Protein AF-D5EIU2-F1 (afdb_monomer)

Secondary structure (DSSP, 8-state):
------------------PPEEEEESSS-TTSPEEEEEETT-TTGGG-EE-SSHHHHHTTEEEEEEEEEEEEEEEGGGB-TTSPBPTTPEEESSSSTTSPEEEEPPTT-EEEEPP--TT-SEEEEEEEEEEEEEEEGGGS-----------------PPPPPPP-------------PPPP--S---------PPPPPPPPPPPPPPPPPP---------------------EEEEEEEEEE-S--SS-S--EEEE-TTS--EEEE-TTS--S-STTTTTSEEEEEEEEEESSTT-S-EEEEEEEEEE--

Structure (mmCIF, N/CA/C/O backbone):
data_AF-D5EIU2-F1
#
_entry.id   AF-D5EIU2-F1
#
loop_
_atom_site.group_PDB
_atom_site.id
_atom_site.type_symbol
_atom_site.label_atom_id
_atom_site.label_alt_id
_atom_site.label_comp_id
_atom_site.label_asym_id
_atom_site.label_entity_id
_atom_site.label_seq_id
_atom_site.pdbx_PDB_ins_code
_atom_site.Cartn_x
_atom_site.Cartn_y
_atom_site.Cartn_z
_atom_site.occupancy
_atom_site.B_iso_or_equiv
_atom_site.auth_seq_id
_atom_site.auth_comp_id
_atom_site.auth_asym_id
_atom_site.auth_atom_id
_atom_site.pdbx_PDB_model_num
ATOM 1 N N . MET A 1 1 ? 41.461 66.517 -11.686 1.00 40.12 1 MET A N 1
ATOM 2 C CA . MET A 1 1 ? 41.708 65.059 -11.723 1.00 40.12 1 MET A CA 1
ATOM 3 C C . MET A 1 1 ? 40.407 64.369 -11.356 1.00 40.12 1 MET A C 1
ATOM 5 O O . MET A 1 1 ? 40.056 64.378 -10.189 1.00 40.12 1 MET A O 1
ATOM 9 N N . ASN A 1 2 ? 39.659 63.881 -12.349 1.00 38.09 2 ASN A N 1
ATOM 10 C CA . ASN A 1 2 ? 38.372 63.203 -12.167 1.00 38.09 2 ASN A CA 1
ATOM 11 C C . ASN A 1 2 ? 38.439 61.810 -12.814 1.00 38.09 2 ASN A C 1
ATOM 13 O O . ASN A 1 2 ? 38.997 61.663 -13.899 1.00 38.09 2 ASN A O 1
ATOM 17 N N . LEU A 1 3 ? 37.917 60.826 -12.077 1.00 55.75 3 LEU A N 1
ATOM 18 C CA . LEU A 1 3 ? 37.901 59.373 -12.308 1.00 55.75 3 LEU A CA 1
ATOM 19 C C . LEU A 1 3 ? 37.305 58.946 -13.671 1.00 55.75 3 LEU A C 1
ATOM 21 O O . LEU A 1 3 ? 36.537 59.692 -14.275 1.00 55.75 3 LEU A O 1
ATOM 25 N N . PRO A 1 4 ? 37.536 57.683 -14.089 1.00 57.72 4 PRO A N 1
ATOM 26 C CA . PRO A 1 4 ? 36.423 56.741 -13.924 1.00 57.72 4 PRO A CA 1
ATOM 27 C C . PRO A 1 4 ? 36.833 55.361 -13.379 1.00 57.72 4 PRO A C 1
ATOM 29 O O . PRO A 1 4 ? 37.633 54.634 -13.966 1.00 57.72 4 PRO A O 1
ATOM 32 N N . TYR A 1 5 ? 36.194 54.988 -12.267 1.00 47.12 5 TYR A N 1
ATOM 33 C CA . TYR A 1 5 ? 36.100 53.624 -11.745 1.00 47.12 5 TYR A CA 1
ATOM 34 C C . TYR A 1 5 ? 35.246 52.777 -12.700 1.00 47.12 5 TYR A C 1
ATOM 36 O O . TYR A 1 5 ? 34.092 53.111 -12.967 1.00 47.12 5 TYR A O 1
ATOM 44 N N . ARG A 1 6 ? 35.794 51.667 -13.203 1.00 56.41 6 ARG A N 1
ATOM 45 C CA . ARG A 1 6 ? 35.034 50.652 -13.943 1.00 56.41 6 ARG A CA 1
ATOM 46 C C . ARG A 1 6 ? 34.555 49.582 -12.967 1.00 56.41 6 ARG A C 1
ATOM 48 O O . ARG A 1 6 ? 35.325 48.720 -12.559 1.00 56.41 6 ARG A O 1
ATOM 55 N N . ILE A 1 7 ? 33.282 49.658 -12.593 1.00 59.91 7 ILE A N 1
ATOM 56 C CA . ILE A 1 7 ? 32.579 48.602 -11.862 1.00 59.91 7 ILE A CA 1
ATOM 57 C C . ILE A 1 7 ? 32.275 47.483 -12.866 1.00 59.91 7 ILE A C 1
ATOM 59 O O . ILE A 1 7 ? 31.426 47.639 -13.740 1.00 59.91 7 ILE A O 1
ATOM 63 N N . PHE A 1 8 ? 32.998 46.366 -12.768 1.00 50.16 8 PHE A N 1
ATOM 64 C CA . PHE A 1 8 ? 32.630 45.123 -13.442 1.00 50.16 8 PHE A CA 1
ATOM 65 C C . PHE A 1 8 ? 31.494 44.469 -12.648 1.00 50.16 8 PHE A C 1
ATOM 67 O O . PHE A 1 8 ? 31.712 43.913 -11.574 1.00 50.16 8 PHE A O 1
ATOM 74 N N . ALA A 1 9 ? 30.271 44.561 -13.168 1.00 47.44 9 ALA A N 1
ATOM 75 C CA . ALA A 1 9 ? 29.138 43.799 -12.664 1.00 47.44 9 ALA A CA 1
ATOM 76 C C . ALA A 1 9 ? 29.319 42.323 -13.060 1.00 47.44 9 ALA A C 1
ATOM 78 O O . ALA A 1 9 ? 29.133 41.951 -14.219 1.00 47.44 9 ALA A O 1
ATOM 79 N N . LEU A 1 10 ? 29.719 41.488 -12.100 1.00 47.31 10 LEU A N 1
ATOM 80 C CA . LEU A 1 10 ? 29.681 40.032 -12.223 1.00 47.31 10 LEU A CA 1
ATOM 81 C C . LEU A 1 10 ? 28.214 39.590 -12.217 1.00 47.31 10 LEU A C 1
ATOM 83 O O . LEU A 1 10 ? 27.569 39.512 -11.173 1.00 47.31 10 LEU A O 1
ATOM 87 N N . LEU A 1 11 ? 27.683 39.346 -13.412 1.00 46.03 11 LEU A N 1
ATOM 88 C CA . LEU A 1 11 ? 26.371 38.754 -13.623 1.00 46.03 11 LEU A CA 1
ATOM 89 C C . LEU A 1 11 ? 26.467 37.258 -13.274 1.00 46.03 11 LEU A C 1
ATOM 91 O O . LEU A 1 11 ? 26.824 36.434 -14.114 1.00 46.03 11 LEU A O 1
ATOM 95 N N . SER A 1 12 ? 26.220 36.910 -12.010 1.00 45.84 12 SER A N 1
ATOM 96 C CA . SER A 1 12 ? 26.138 35.518 -11.559 1.00 45.84 12 SER A CA 1
ATOM 97 C C . SER A 1 12 ? 24.927 34.847 -12.202 1.00 45.84 12 SER A C 1
ATOM 99 O O . SER A 1 12 ? 23.793 35.005 -11.751 1.00 45.84 12 SER A O 1
ATOM 101 N N . LEU A 1 13 ? 25.174 34.111 -13.284 1.00 46.84 13 LEU A N 1
ATOM 102 C CA . LEU A 1 13 ? 24.191 33.274 -13.955 1.00 46.84 13 LEU A CA 1
ATOM 103 C C . LEU A 1 13 ? 23.880 32.078 -13.040 1.00 46.84 13 LEU A C 1
ATOM 105 O O . LEU A 1 13 ? 24.577 31.065 -13.052 1.00 46.84 13 LEU A O 1
ATOM 109 N N . ALA A 1 14 ? 22.865 32.212 -12.188 1.00 48.16 14 ALA A N 1
ATOM 110 C CA . ALA A 1 14 ? 22.334 31.093 -11.423 1.00 48.16 14 ALA A CA 1
ATOM 111 C C . ALA A 1 14 ? 21.642 30.130 -12.401 1.00 48.16 14 ALA A C 1
ATOM 113 O O . ALA A 1 14 ? 20.499 30.348 -12.799 1.00 48.16 14 ALA A O 1
ATOM 114 N N . ALA A 1 15 ? 22.356 29.088 -12.829 1.00 52.38 15 ALA A N 1
ATOM 115 C CA . ALA A 1 15 ? 21.771 27.990 -13.582 1.00 52.38 15 ALA A CA 1
ATOM 116 C C . ALA A 1 15 ? 20.773 27.262 -12.672 1.00 52.38 15 ALA A C 1
ATOM 118 O O . ALA A 1 15 ? 21.153 26.567 -11.730 1.00 52.38 15 ALA A O 1
ATOM 119 N N . THR A 1 16 ? 19.482 27.449 -12.927 1.00 47.53 16 THR A N 1
ATOM 120 C CA . THR A 1 16 ? 18.430 26.664 -12.294 1.00 47.53 16 THR A CA 1
ATOM 121 C C . THR A 1 16 ? 18.495 25.249 -12.864 1.00 47.53 16 THR A C 1
ATOM 123 O O . THR A 1 16 ? 18.035 24.988 -13.973 1.00 47.53 16 THR A O 1
ATOM 126 N N . LEU A 1 17 ? 19.113 24.321 -12.124 1.00 54.03 17 LEU A N 1
ATOM 127 C CA . LEU A 1 17 ? 19.029 22.893 -12.430 1.00 54.03 17 LEU A CA 1
ATOM 128 C C . LEU A 1 17 ? 17.551 22.486 -12.360 1.00 54.03 17 LEU A C 1
ATOM 130 O O . LEU A 1 17 ? 16.975 22.366 -11.278 1.00 54.03 17 LEU A O 1
ATOM 134 N N . SER A 1 18 ? 16.921 22.303 -13.520 1.00 55.84 18 SER A N 1
ATOM 135 C CA . SER A 1 18 ? 15.624 21.642 -13.594 1.00 55.84 18 SER A CA 1
ATOM 136 C C . SER A 1 18 ? 15.841 20.184 -13.215 1.00 55.84 18 SER A C 1
ATOM 138 O O . SER A 1 18 ? 16.487 19.443 -13.952 1.00 55.84 18 SER A O 1
ATOM 140 N N . ALA A 1 19 ? 15.314 19.781 -12.064 1.00 63.00 19 ALA A N 1
ATOM 141 C CA . ALA A 1 19 ? 15.252 18.383 -11.671 1.00 63.00 19 ALA A CA 1
ATOM 142 C C . ALA A 1 19 ? 14.534 17.577 -12.766 1.00 63.00 19 ALA A C 1
ATOM 144 O O . ALA A 1 19 ? 13.378 17.857 -13.088 1.00 63.00 19 ALA A O 1
ATOM 145 N N . GLN A 1 20 ? 15.249 16.636 -13.379 1.00 81.81 20 GLN A N 1
ATOM 146 C CA . GLN A 1 20 ? 14.703 15.724 -14.377 1.00 81.81 20 GLN A CA 1
ATOM 147 C C . GLN A 1 20 ? 14.128 14.511 -13.647 1.00 81.81 20 GLN A C 1
ATOM 149 O O . GLN A 1 20 ? 14.813 13.911 -12.823 1.00 81.81 20 GLN A O 1
ATOM 154 N N . ASP A 1 21 ? 12.875 14.165 -13.929 1.00 87.94 21 ASP A N 1
ATOM 155 C CA . ASP A 1 21 ? 12.200 13.029 -13.303 1.00 87.94 21 ASP A CA 1
ATOM 156 C C . ASP A 1 21 ? 12.302 11.784 -14.199 1.00 87.94 21 ASP A C 1
ATOM 158 O O . ASP A 1 21 ? 11.946 11.830 -15.377 1.00 87.94 21 ASP A O 1
ATOM 162 N N . VAL A 1 22 ? 12.719 10.660 -13.617 1.00 90.19 22 VAL A N 1
ATOM 163 C CA . VAL A 1 22 ? 12.756 9.326 -14.236 1.00 90.19 22 VAL A CA 1
ATOM 164 C C . VAL A 1 22 ? 11.474 8.575 -13.897 1.00 90.19 22 VAL A C 1
ATOM 166 O O . VAL A 1 22 ? 11.055 8.540 -12.733 1.00 90.19 22 VAL A O 1
ATOM 169 N N . MET A 1 23 ? 10.851 7.952 -14.897 1.00 92.44 23 MET A N 1
ATOM 170 C CA . MET A 1 23 ? 9.602 7.210 -14.734 1.00 92.44 23 MET A CA 1
ATOM 171 C C . MET A 1 23 ? 9.901 5.771 -14.313 1.00 92.44 23 MET A C 1
ATOM 173 O O . MET A 1 23 ? 10.506 4.998 -15.053 1.00 92.44 23 MET A O 1
ATOM 177 N N . LEU A 1 24 ? 9.428 5.376 -13.133 1.00 91.44 24 LEU A N 1
ATOM 178 C CA . LEU A 1 24 ? 9.623 4.023 -12.617 1.00 91.44 24 LEU A CA 1
ATOM 179 C C . LEU A 1 24 ? 8.465 3.105 -12.968 1.00 91.44 24 LEU A C 1
ATOM 181 O O . LEU A 1 24 ? 7.302 3.516 -12.951 1.00 91.44 24 LEU A O 1
ATOM 185 N N . ARG A 1 25 ? 8.782 1.837 -13.234 1.00 91.69 25 ARG A N 1
ATOM 186 C CA . ARG A 1 25 ? 7.833 0.788 -13.629 1.00 91.69 25 ARG A CA 1
ATOM 187 C C . ARG A 1 25 ? 8.149 -0.514 -12.894 1.00 91.69 25 ARG A C 1
ATOM 189 O O . ARG A 1 25 ? 9.298 -0.757 -12.554 1.00 91.69 25 ARG A O 1
ATOM 196 N N . PHE A 1 26 ? 7.158 -1.381 -12.680 1.00 87.69 26 PHE A N 1
ATOM 197 C CA . PHE A 1 26 ? 7.397 -2.729 -12.121 1.00 87.69 26 PHE A CA 1
ATOM 198 C C . PHE A 1 26 ? 7.750 -3.783 -13.178 1.00 87.69 26 PHE A C 1
ATOM 200 O O . PHE A 1 26 ? 8.128 -4.896 -12.829 1.00 87.69 26 PHE A O 1
ATOM 207 N N . HIS A 1 27 ? 7.663 -3.428 -14.462 1.00 90.06 27 HIS A N 1
ATOM 208 C CA . HIS A 1 27 ? 8.079 -4.272 -15.577 1.00 90.06 27 HIS A CA 1
ATOM 209 C C . HIS A 1 27 ? 8.814 -3.431 -16.631 1.00 90.06 27 HIS A C 1
ATOM 211 O O . HIS A 1 27 ? 8.480 -2.250 -16.789 1.00 90.06 27 HIS A O 1
ATOM 217 N N . PRO A 1 28 ? 9.775 -4.020 -17.364 1.00 92.62 28 PRO A N 1
ATOM 218 C CA . PRO A 1 28 ? 10.512 -3.360 -18.440 1.00 92.62 28 PRO A CA 1
ATOM 219 C C . PRO A 1 28 ? 9.677 -3.278 -19.728 1.00 92.62 28 PRO A C 1
ATOM 221 O O . PRO A 1 28 ? 10.018 -3.853 -20.756 1.00 92.62 28 PRO A O 1
ATOM 224 N N . ASP A 1 29 ? 8.542 -2.588 -19.647 1.00 91.62 29 ASP A N 1
ATOM 225 C CA . ASP A 1 29 ? 7.627 -2.346 -20.761 1.00 91.62 29 ASP A CA 1
ATOM 226 C C . ASP A 1 29 ? 7.201 -0.870 -20.760 1.00 91.62 29 ASP A C 1
ATOM 228 O O . ASP A 1 29 ? 6.785 -0.308 -19.739 1.00 91.62 29 ASP A O 1
ATOM 232 N N . ALA A 1 30 ? 7.291 -0.226 -21.923 1.00 87.25 30 ALA A N 1
ATOM 233 C CA . ALA A 1 30 ? 6.923 1.172 -22.109 1.00 87.25 30 ALA A CA 1
ATOM 234 C C . ALA A 1 30 ? 5.422 1.412 -21.857 1.00 87.25 30 ALA A C 1
ATOM 236 O O . ALA A 1 30 ? 5.034 2.505 -21.429 1.00 87.25 30 ALA A O 1
ATOM 237 N N . ALA A 1 31 ? 4.589 0.388 -22.065 1.00 87.00 31 ALA A N 1
ATOM 238 C CA . ALA A 1 31 ? 3.157 0.404 -21.783 1.00 87.00 31 ALA A CA 1
ATOM 239 C C . ALA A 1 31 ? 2.810 0.053 -20.324 1.00 87.00 31 ALA A C 1
ATOM 241 O O . ALA A 1 31 ? 1.649 0.191 -19.931 1.00 87.00 31 ALA A O 1
ATOM 242 N N . ALA A 1 32 ? 3.784 -0.362 -19.500 1.00 84.12 32 ALA A N 1
ATOM 243 C CA . ALA A 1 32 ? 3.537 -0.684 -18.096 1.00 84.12 32 ALA A CA 1
ATOM 244 C C . ALA A 1 32 ? 2.962 0.518 -17.320 1.00 84.12 32 ALA A C 1
ATOM 246 O O . ALA A 1 32 ? 3.111 1.683 -17.694 1.00 84.12 32 ALA A O 1
ATOM 247 N N . THR A 1 33 ? 2.321 0.251 -16.187 1.00 80.50 33 THR A N 1
ATOM 248 C CA . THR A 1 33 ? 1.890 1.325 -15.285 1.00 80.50 33 THR A CA 1
ATOM 249 C C . THR A 1 33 ? 3.118 2.017 -14.688 1.00 80.50 33 THR A C 1
ATOM 251 O O . THR A 1 33 ? 4.002 1.350 -14.145 1.00 80.50 33 THR A O 1
ATOM 254 N N . ILE A 1 34 ? 3.160 3.350 -14.768 1.00 85.44 34 ILE A N 1
ATOM 255 C CA . ILE A 1 34 ? 4.161 4.162 -14.066 1.00 85.44 34 ILE A CA 1
ATOM 256 C C . ILE A 1 34 ? 3.815 4.144 -12.580 1.00 85.44 34 ILE A C 1
ATOM 258 O O . ILE A 1 34 ? 2.699 4.491 -12.199 1.00 85.44 34 ILE A O 1
ATOM 262 N N . VAL A 1 35 ? 4.766 3.730 -11.750 1.00 81.38 35 VAL A N 1
ATOM 263 C CA . VAL A 1 35 ? 4.553 3.506 -10.310 1.00 81.38 35 VAL A CA 1
ATOM 264 C C . VAL A 1 35 ? 5.176 4.589 -9.446 1.00 81.38 35 VAL A C 1
ATOM 266 O O . VAL A 1 35 ? 4.872 4.691 -8.262 1.00 81.38 35 VAL A O 1
ATOM 269 N N . GLY A 1 36 ? 6.016 5.429 -10.045 1.00 83.81 36 GLY A N 1
ATOM 270 C CA . GLY A 1 36 ? 6.605 6.577 -9.383 1.00 83.81 36 GLY A CA 1
ATOM 271 C C . GLY A 1 36 ? 7.433 7.423 -10.336 1.00 83.81 36 GLY A C 1
ATOM 272 O O . GLY A 1 36 ? 7.729 7.019 -11.462 1.00 83.81 36 GLY A O 1
ATOM 273 N N . ARG A 1 37 ? 7.800 8.605 -9.851 1.00 89.44 37 ARG A N 1
ATOM 274 C CA . ARG A 1 37 ? 8.752 9.514 -10.485 1.00 89.44 37 ARG A CA 1
ATOM 275 C C . ARG A 1 37 ? 9.845 9.819 -9.483 1.00 89.44 37 ARG A C 1
ATOM 277 O O . ARG A 1 37 ? 9.533 10.208 -8.361 1.00 89.44 37 ARG A O 1
ATOM 284 N N . VAL A 1 38 ? 11.094 9.608 -9.869 1.00 88.38 38 VAL A N 1
ATOM 285 C CA . VAL A 1 38 ? 12.255 9.839 -9.004 1.00 88.38 38 VAL A CA 1
ATOM 286 C C . VAL A 1 38 ? 13.206 10.796 -9.703 1.00 88.38 38 VAL A C 1
ATOM 288 O O . VAL A 1 38 ? 13.400 10.694 -10.909 1.00 88.38 38 VAL A O 1
ATOM 291 N N . ASP A 1 39 ? 13.811 11.702 -8.938 1.00 89.81 39 ASP A N 1
ATOM 292 C CA . ASP A 1 39 ? 14.851 12.597 -9.446 1.00 89.81 39 ASP A CA 1
ATOM 293 C C . ASP A 1 39 ? 15.985 11.794 -10.091 1.00 89.81 39 ASP A C 1
ATOM 295 O O . ASP A 1 39 ? 16.495 10.843 -9.498 1.00 89.81 39 ASP A O 1
ATOM 299 N N . ALA A 1 40 ? 16.402 12.174 -11.292 1.00 88.94 40 ALA A N 1
ATOM 300 C CA . ALA A 1 40 ? 17.389 11.428 -12.057 1.00 88.94 40 ALA A CA 1
ATOM 301 C C . ALA A 1 40 ? 18.773 11.341 -11.385 1.00 88.94 40 ALA A C 1
ATOM 303 O O . ALA A 1 40 ? 19.560 10.459 -11.722 1.00 88.94 40 ALA A O 1
ATOM 304 N N . ASN A 1 41 ? 19.061 12.192 -10.395 1.00 89.00 41 ASN A N 1
ATOM 305 C CA . ASN A 1 41 ? 20.284 12.131 -9.592 1.00 89.00 41 ASN A CA 1
ATOM 306 C C . ASN A 1 41 ? 20.153 11.214 -8.364 1.00 89.00 41 ASN A C 1
ATOM 308 O O . ASN A 1 41 ? 21.058 11.157 -7.528 1.00 89.00 41 ASN A O 1
ATOM 312 N N . HIS A 1 42 ? 19.033 10.503 -8.205 1.00 89.81 42 HIS A N 1
ATOM 313 C CA . HIS A 1 42 ? 18.825 9.622 -7.066 1.00 89.81 42 HIS A CA 1
ATOM 314 C C . HIS A 1 42 ? 19.884 8.500 -7.029 1.00 89.81 42 HIS A C 1
ATOM 316 O O . HIS A 1 42 ? 20.102 7.813 -8.032 1.00 89.81 42 HIS A O 1
ATOM 322 N N . PRO A 1 43 ? 20.495 8.209 -5.863 1.00 90.00 43 PRO A N 1
ATOM 323 C CA . PRO A 1 43 ? 21.614 7.261 -5.737 1.00 90.00 43 PRO A CA 1
ATOM 324 C C . PRO A 1 43 ? 21.250 5.790 -6.022 1.00 90.00 43 PRO A C 1
ATOM 326 O O . PRO A 1 43 ? 22.097 4.901 -5.954 1.00 90.00 43 PRO A O 1
ATOM 329 N N . ALA A 1 44 ? 19.981 5.489 -6.304 1.00 88.69 44 ALA A N 1
ATOM 330 C CA . ALA A 1 44 ? 19.579 4.170 -6.794 1.00 88.69 44 ALA A CA 1
ATOM 331 C C . ALA A 1 44 ? 19.976 3.954 -8.263 1.00 88.69 44 ALA A C 1
ATOM 333 O O . ALA A 1 44 ? 20.251 2.819 -8.648 1.00 88.69 44 ALA A O 1
ATOM 334 N N . PHE A 1 45 ? 20.043 5.020 -9.067 1.00 90.62 45 PHE A N 1
ATOM 335 C CA . PHE A 1 45 ? 20.318 4.919 -10.502 1.00 90.62 45 PHE A CA 1
ATOM 336 C C . PHE A 1 45 ? 21.795 4.694 -10.817 1.00 90.62 45 PHE A C 1
ATOM 338 O O . PHE A 1 45 ? 22.105 4.003 -11.782 1.00 90.62 45 PHE A O 1
ATOM 345 N N . SER A 1 46 ? 22.707 5.157 -9.956 1.00 87.69 46 SER A N 1
ATOM 346 C CA . SER A 1 46 ? 24.141 4.849 -10.070 1.00 87.69 46 SER A CA 1
ATOM 347 C C . SER A 1 46 ? 24.464 3.367 -9.854 1.00 87.69 46 SER A C 1
ATOM 349 O O . SER A 1 46 ? 25.529 2.904 -10.250 1.00 87.69 46 SER A O 1
ATOM 351 N N . ARG A 1 47 ? 23.548 2.619 -9.225 1.00 89.00 47 ARG A N 1
ATOM 352 C CA . ARG A 1 47 ? 23.658 1.174 -8.975 1.00 89.00 47 ARG A CA 1
ATOM 353 C C . ARG A 1 47 ? 22.778 0.338 -9.904 1.00 89.00 47 ARG A C 1
ATOM 355 O O . ARG A 1 47 ? 22.720 -0.879 -9.738 1.00 89.00 47 ARG A O 1
ATOM 362 N N . GLY A 1 48 ? 22.069 0.976 -10.833 1.00 92.06 48 GLY A N 1
ATOM 363 C CA . GLY A 1 48 ? 21.193 0.274 -11.757 1.00 92.06 48 GLY A CA 1
ATOM 364 C C . GLY A 1 48 ? 21.973 -0.599 -12.732 1.00 92.06 48 GLY A C 1
ATOM 365 O O . GLY A 1 48 ? 23.094 -0.283 -13.127 1.00 92.06 48 GLY A O 1
ATOM 366 N N . GLN A 1 49 ? 21.363 -1.710 -13.118 1.00 96.06 49 GLN A N 1
ATOM 367 C CA . GLN A 1 49 ? 21.941 -2.697 -14.021 1.00 96.06 49 GLN A CA 1
ATOM 368 C C . GLN A 1 49 ? 21.054 -2.830 -15.249 1.00 96.06 49 GLN A C 1
ATOM 370 O O . GLN A 1 49 ? 19.833 -2.704 -15.147 1.00 96.06 49 GLN A O 1
ATOM 375 N N . ALA A 1 50 ? 21.646 -3.126 -16.405 1.00 96.56 50 ALA A N 1
ATOM 376 C CA . ALA A 1 50 ? 20.860 -3.507 -17.569 1.00 96.56 50 ALA A CA 1
ATOM 377 C C . ALA A 1 50 ? 19.980 -4.723 -17.228 1.00 96.56 50 ALA A C 1
ATOM 379 O O . ALA A 1 50 ? 20.371 -5.604 -16.450 1.00 96.56 50 ALA A O 1
ATOM 380 N N . VAL A 1 51 ? 18.769 -4.762 -17.781 1.00 96.69 51 VAL A N 1
ATOM 381 C CA . VAL A 1 51 ? 17.902 -5.941 -17.667 1.00 96.69 51 VAL A CA 1
ATOM 382 C C . VAL A 1 51 ? 18.616 -7.151 -18.281 1.00 96.69 51 VAL A C 1
ATOM 384 O O . VAL A 1 51 ? 19.377 -7.016 -19.229 1.00 96.69 51 VAL A O 1
ATOM 387 N N . ARG A 1 52 ? 18.416 -8.350 -17.718 1.00 95.75 52 ARG A N 1
ATOM 388 C CA . ARG A 1 52 ? 19.123 -9.564 -18.177 1.00 95.75 52 ARG A CA 1
ATOM 389 C C . ARG A 1 52 ? 18.758 -9.991 -19.598 1.00 95.75 52 ARG A C 1
ATOM 391 O O . ARG A 1 52 ? 19.554 -10.655 -20.251 1.00 95.75 52 ARG A O 1
ATOM 398 N N . ASP A 1 53 ? 17.548 -9.664 -20.027 1.00 96.19 53 ASP A N 1
ATOM 399 C CA . ASP A 1 53 ? 17.086 -9.916 -21.384 1.00 96.19 53 ASP A CA 1
ATOM 400 C C . ASP A 1 53 ? 17.865 -9.017 -22.366 1.00 96.19 53 ASP A C 1
ATOM 402 O O . ASP A 1 53 ? 17.839 -7.792 -22.204 1.00 96.19 53 ASP A O 1
ATOM 406 N N . PRO A 1 54 ? 18.565 -9.592 -23.361 1.00 95.00 54 PRO A N 1
ATOM 407 C CA . PRO A 1 54 ? 19.417 -8.833 -24.266 1.00 95.00 54 PRO A CA 1
ATOM 408 C C . PRO A 1 54 ? 18.634 -7.873 -25.170 1.00 95.00 54 PRO A C 1
ATOM 410 O O . PRO A 1 54 ? 19.158 -6.809 -25.495 1.00 95.00 54 PRO A O 1
ATOM 413 N N . GLU A 1 55 ? 17.397 -8.200 -25.554 1.00 96.31 55 GLU A N 1
ATOM 414 C CA . GLU A 1 55 ? 16.569 -7.320 -26.387 1.00 96.31 55 GLU A CA 1
ATOM 415 C C . GLU A 1 55 ? 16.115 -6.101 -25.582 1.00 96.31 55 GLU A C 1
ATOM 417 O O . GLU A 1 55 ? 16.228 -4.963 -26.042 1.00 96.31 55 GLU A O 1
ATOM 422 N N . LEU A 1 56 ? 15.683 -6.318 -24.336 1.00 96.31 56 LEU A N 1
ATOM 423 C CA . LEU A 1 56 ? 15.301 -5.227 -23.438 1.00 96.31 56 LEU A CA 1
ATOM 424 C C . LEU A 1 56 ? 16.509 -4.374 -23.030 1.00 96.31 56 LEU A C 1
ATOM 426 O O . LEU A 1 56 ? 16.405 -3.147 -22.984 1.00 96.31 56 LEU A O 1
ATOM 430 N N . ALA A 1 57 ? 17.663 -4.994 -22.781 1.00 96.00 57 ALA A N 1
ATOM 431 C CA . ALA A 1 57 ? 18.908 -4.280 -22.511 1.00 96.00 57 ALA A CA 1
ATOM 432 C C . ALA A 1 57 ? 19.326 -3.402 -23.698 1.00 96.00 57 ALA A C 1
ATOM 434 O O . ALA A 1 57 ? 19.661 -2.234 -23.506 1.00 96.00 57 ALA A O 1
ATOM 435 N N . ALA A 1 58 ? 19.257 -3.935 -24.924 1.00 94.88 58 ALA A N 1
ATOM 436 C CA . ALA A 1 58 ? 19.531 -3.182 -26.147 1.00 94.88 58 ALA A CA 1
ATOM 437 C C . ALA A 1 58 ? 18.526 -2.038 -26.361 1.00 94.88 58 ALA A C 1
ATOM 439 O O . ALA A 1 58 ? 18.900 -0.973 -26.846 1.00 94.88 58 ALA A O 1
ATOM 440 N N . ALA A 1 59 ? 17.274 -2.219 -25.929 1.00 95.00 59 ALA A N 1
ATOM 441 C CA . ALA A 1 59 ? 16.261 -1.165 -25.884 1.00 95.00 59 ALA A CA 1
ATOM 442 C C . ALA A 1 59 ? 16.475 -0.139 -24.747 1.00 95.00 59 ALA A C 1
ATOM 444 O O . ALA A 1 59 ? 15.676 0.784 -24.593 1.00 95.00 59 ALA A O 1
ATOM 445 N N . GLY A 1 60 ? 17.548 -0.269 -23.958 1.00 95.75 60 GLY A N 1
ATOM 446 C CA . GLY A 1 60 ? 17.935 0.688 -22.923 1.00 95.75 60 GLY A CA 1
ATOM 447 C C . GLY A 1 60 ? 17.248 0.480 -21.575 1.00 95.75 60 GLY A C 1
ATOM 448 O O . GLY A 1 60 ? 17.285 1.384 -20.737 1.00 95.75 60 GLY A O 1
ATOM 449 N N . TRP A 1 61 ? 16.626 -0.680 -21.340 1.00 97.38 61 TRP A N 1
ATOM 450 C CA . TRP A 1 61 ? 16.007 -0.988 -20.055 1.00 97.38 61 TRP A CA 1
ATOM 451 C C . TRP A 1 61 ? 17.037 -1.332 -18.992 1.00 97.38 61 TRP A C 1
ATOM 453 O O . TRP A 1 61 ? 17.862 -2.238 -19.139 1.00 97.38 61 TRP A O 1
ATOM 463 N N . PHE A 1 62 ? 16.920 -0.631 -17.874 1.00 97.44 62 PHE A N 1
ATOM 464 C CA . PHE A 1 62 ? 17.677 -0.874 -16.662 1.00 97.44 62 PHE A CA 1
ATOM 465 C C . PHE A 1 62 ? 16.719 -1.202 -15.525 1.00 97.44 62 PHE A C 1
ATOM 467 O O . PHE A 1 62 ? 15.534 -0.862 -15.557 1.00 97.44 62 PHE A O 1
ATOM 474 N N . TRP A 1 63 ? 17.243 -1.873 -14.511 1.00 96.25 63 TRP A N 1
ATOM 475 C CA . TRP A 1 63 ? 16.547 -2.131 -13.267 1.00 96.25 63 TRP A CA 1
ATOM 476 C C . TRP A 1 63 ? 17.430 -1.768 -12.076 1.00 96.25 63 TRP A C 1
ATOM 478 O O . TRP A 1 63 ? 18.660 -1.799 -12.146 1.00 96.25 63 TRP A O 1
ATOM 488 N N . THR A 1 64 ? 16.797 -1.396 -10.974 1.00 94.94 64 THR A N 1
ATOM 489 C CA . THR A 1 64 ? 17.456 -1.158 -9.688 1.00 94.94 64 THR A CA 1
ATOM 490 C C . THR A 1 64 ? 16.508 -1.539 -8.559 1.00 94.94 64 THR A C 1
ATOM 492 O O . THR A 1 64 ? 15.290 -1.553 -8.743 1.00 94.94 64 THR A O 1
ATOM 495 N N . GLU A 1 65 ? 17.043 -1.851 -7.384 1.00 93.31 65 GLU A N 1
ATOM 496 C CA . GLU A 1 65 ? 16.221 -2.016 -6.188 1.00 93.31 65 GLU A CA 1
ATOM 497 C C . GLU A 1 65 ? 15.966 -0.655 -5.549 1.00 93.31 65 GLU A C 1
ATOM 499 O O . GLU A 1 65 ? 16.893 0.043 -5.124 1.00 93.31 65 GLU A O 1
ATOM 504 N N . LEU A 1 66 ? 14.692 -0.284 -5.443 1.00 90.81 66 LEU A N 1
ATOM 505 C CA . LEU A 1 66 ? 14.286 0.948 -4.789 1.00 90.81 66 LEU A CA 1
ATOM 506 C C . LEU A 1 66 ? 13.475 0.639 -3.537 1.00 90.81 66 LEU A C 1
ATOM 508 O O . LEU A 1 66 ? 12.397 0.050 -3.602 1.00 90.81 66 LEU A O 1
ATOM 512 N N . LYS A 1 67 ? 13.988 1.086 -2.388 1.00 90.31 67 LYS A N 1
ATOM 513 C CA . LYS A 1 67 ? 13.236 1.107 -1.135 1.00 90.31 67 LYS A CA 1
ATOM 514 C C . LYS A 1 67 ? 12.446 2.406 -1.046 1.00 90.31 67 LYS A C 1
ATOM 516 O O . LYS A 1 67 ? 13.022 3.458 -0.786 1.00 90.31 67 LYS A O 1
ATOM 521 N N . ALA A 1 68 ? 11.140 2.317 -1.250 1.00 87.25 68 ALA A N 1
ATOM 522 C CA . ALA A 1 68 ? 10.224 3.447 -1.159 1.00 87.25 68 ALA A CA 1
ATOM 523 C C . ALA A 1 68 ? 8.854 2.991 -0.641 1.00 87.25 68 ALA A C 1
ATOM 525 O O . ALA A 1 68 ? 8.625 1.798 -0.422 1.00 87.25 68 ALA A O 1
ATOM 526 N N . SER A 1 69 ? 7.965 3.955 -0.412 1.00 87.69 69 SER A N 1
ATOM 527 C CA . SER A 1 69 ? 6.555 3.691 -0.132 1.00 87.69 69 SER A CA 1
ATOM 528 C C . SER A 1 69 ? 5.772 3.659 -1.438 1.00 87.69 69 SER A C 1
ATOM 530 O O . SER A 1 69 ? 5.878 4.578 -2.248 1.00 87.69 69 SER A O 1
ATOM 532 N N . PHE A 1 70 ? 4.976 2.615 -1.623 1.00 87.25 70 PHE A N 1
ATOM 533 C CA . PHE A 1 70 ? 4.156 2.389 -2.806 1.00 87.25 70 PHE A CA 1
ATOM 534 C C . PHE A 1 70 ? 2.701 2.183 -2.401 1.00 87.25 70 PHE A C 1
ATOM 536 O O . PHE A 1 70 ? 2.405 1.799 -1.271 1.00 87.25 70 PHE A O 1
ATOM 543 N N . SER A 1 71 ? 1.794 2.414 -3.346 1.00 87.81 71 SER A N 1
ATOM 544 C CA . SER A 1 71 ? 0.379 2.074 -3.214 1.00 87.81 71 SER A CA 1
ATOM 545 C C . SER A 1 71 ? 0.012 0.938 -4.161 1.00 87.81 71 SER A C 1
ATOM 547 O O . SER A 1 71 ? 0.521 0.857 -5.279 1.00 87.81 71 SER A O 1
ATOM 549 N N . GLY A 1 72 ? -0.903 0.080 -3.731 1.00 90.69 72 GLY A N 1
ATOM 550 C CA . GLY A 1 72 ? -1.458 -0.989 -4.552 1.00 90.69 72 GLY A CA 1
ATOM 551 C C . GLY A 1 72 ? -2.803 -1.460 -4.025 1.00 90.69 72 GLY A C 1
ATOM 552 O O . GLY A 1 72 ? -3.413 -0.800 -3.191 1.00 90.69 72 GLY A O 1
ATOM 553 N N . TYR A 1 73 ? -3.261 -2.605 -4.515 1.00 92.44 73 TYR A N 1
ATOM 554 C CA . TYR A 1 73 ? -4.535 -3.208 -4.139 1.00 92.44 73 TYR A CA 1
ATOM 555 C C . TYR A 1 73 ? -4.343 -4.668 -3.745 1.00 92.44 73 TYR A C 1
ATOM 557 O O . TYR A 1 73 ? -3.632 -5.407 -4.425 1.00 92.44 73 TYR A O 1
ATOM 565 N N . VAL A 1 74 ? -5.008 -5.089 -2.677 1.00 94.12 74 VAL A N 1
ATOM 566 C CA . VAL A 1 74 ? -5.097 -6.491 -2.247 1.00 94.12 74 VAL A CA 1
ATOM 567 C C . VAL A 1 74 ? -6.552 -6.939 -2.272 1.00 94.12 74 VAL A C 1
ATOM 569 O O . VAL A 1 74 ? -7.453 -6.117 -2.097 1.00 94.12 74 VAL A O 1
ATOM 572 N N . SER A 1 75 ? -6.787 -8.233 -2.487 1.00 92.00 75 SER A N 1
ATOM 573 C CA . SER A 1 75 ? -8.124 -8.811 -2.305 1.00 92.00 75 SER A CA 1
ATOM 574 C C . SER A 1 75 ? -8.531 -8.701 -0.837 1.00 92.00 75 SER A C 1
ATOM 576 O O . SER A 1 75 ? -7.700 -8.916 0.052 1.00 92.00 75 SER A O 1
ATOM 578 N N . THR A 1 76 ? -9.802 -8.403 -0.570 1.00 88.62 76 THR A N 1
ATOM 579 C CA . THR A 1 76 ? -10.341 -8.427 0.798 1.00 88.62 76 THR A CA 1
ATOM 580 C C . THR A 1 76 ? -10.307 -9.817 1.429 1.00 88.62 76 THR A C 1
ATOM 582 O O . THR A 1 76 ? -10.249 -9.915 2.648 1.00 88.62 76 THR A O 1
ATOM 585 N N . GLU A 1 77 ? -10.216 -10.886 0.634 1.00 87.00 77 GLU A N 1
ATOM 586 C CA . GLU A 1 77 ? -9.991 -12.256 1.124 1.00 87.00 77 GLU A CA 1
ATOM 587 C C . GLU A 1 77 ? -8.611 -12.439 1.783 1.00 87.00 77 GLU A C 1
ATOM 589 O O . GLU A 1 77 ? -8.443 -13.295 2.647 1.00 87.00 77 GLU A O 1
ATOM 594 N N . GLY A 1 78 ? -7.617 -11.632 1.386 1.00 82.38 78 GLY A N 1
ATOM 595 C CA . GLY A 1 78 ? -6.261 -11.645 1.951 1.00 82.38 78 GLY A CA 1
ATOM 596 C C . GLY A 1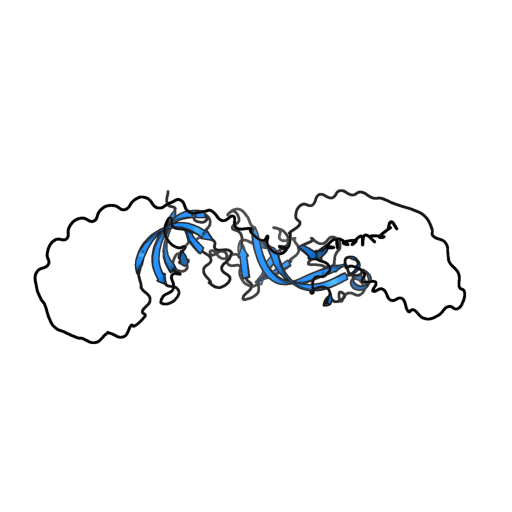 78 ? -6.080 -10.725 3.165 1.00 82.38 78 GLY A C 1
ATOM 597 O O . GLY A 1 78 ? -4.965 -10.600 3.679 1.00 82.38 78 GLY A O 1
ATOM 598 N N . LEU A 1 79 ? -7.150 -10.054 3.602 1.00 85.69 79 LEU A N 1
ATOM 599 C CA . LEU A 1 79 ? -7.161 -9.149 4.747 1.00 85.69 79 LEU A CA 1
ATOM 600 C C . LEU A 1 79 ? -7.759 -9.837 5.971 1.00 85.69 79 LEU A C 1
ATOM 602 O O . LEU A 1 79 ? -8.891 -10.317 5.952 1.00 85.69 79 LEU A O 1
ATOM 606 N N . ALA A 1 80 ? -7.015 -9.831 7.070 1.00 82.44 80 ALA A N 1
ATOM 607 C CA . ALA A 1 80 ? -7.562 -10.170 8.369 1.00 82.44 80 ALA A CA 1
ATOM 608 C C . ALA A 1 80 ? -8.452 -9.032 8.900 1.00 82.44 80 ALA A C 1
ATOM 610 O O . ALA A 1 80 ? -8.441 -7.899 8.412 1.00 82.44 80 ALA A O 1
ATOM 611 N N . LYS A 1 81 ? -9.232 -9.334 9.940 1.00 75.06 81 LYS A N 1
ATOM 612 C CA . LYS A 1 81 ? -10.229 -8.416 10.523 1.00 75.06 81 LYS A CA 1
ATOM 613 C C . LYS A 1 81 ? -9.627 -7.164 11.164 1.00 75.06 81 LYS A C 1
ATOM 615 O O . LYS A 1 81 ? -10.284 -6.134 11.251 1.00 75.06 81 LYS A O 1
ATOM 620 N N . ASP A 1 82 ? -8.375 -7.248 11.598 1.00 72.69 82 ASP A N 1
ATOM 621 C CA . ASP A 1 82 ? -7.580 -6.128 12.109 1.00 72.69 82 ASP A CA 1
ATOM 622 C C . ASP A 1 82 ? -6.923 -5.302 10.984 1.00 72.69 82 ASP A C 1
ATOM 624 O O . ASP A 1 82 ? -6.110 -4.414 11.251 1.00 72.69 82 ASP A O 1
ATOM 628 N N . PHE A 1 83 ? -7.286 -5.587 9.727 1.00 78.00 83 PHE A N 1
ATOM 629 C CA . PHE A 1 83 ? -6.701 -5.051 8.501 1.00 78.00 83 PHE A CA 1
ATOM 630 C C . PHE A 1 83 ? -5.218 -5.378 8.304 1.00 78.00 83 PHE A C 1
ATOM 632 O O . PHE A 1 83 ? -4.541 -4.684 7.532 1.00 78.00 83 PHE A O 1
ATOM 639 N N . SER A 1 84 ? -4.698 -6.401 8.985 1.00 83.00 84 SER A N 1
ATOM 640 C CA . SER A 1 84 ? -3.405 -6.976 8.630 1.00 83.00 84 SER A CA 1
ATOM 641 C C . SER A 1 84 ? -3.534 -7.772 7.329 1.00 83.00 84 SER A C 1
ATOM 643 O O . SER A 1 84 ? -4.571 -8.372 7.039 1.00 83.00 84 SER A O 1
ATOM 645 N N . VAL A 1 85 ? -2.494 -7.731 6.498 1.00 89.06 85 VAL A N 1
ATOM 646 C CA . VAL A 1 85 ? -2.463 -8.463 5.226 1.00 89.06 85 VAL A CA 1
ATOM 647 C C . VAL A 1 85 ? -1.679 -9.751 5.433 1.00 89.06 85 VAL A C 1
ATOM 649 O O . VAL A 1 85 ? -0.549 -9.713 5.921 1.00 89.06 85 VAL A O 1
ATOM 652 N N . ALA A 1 86 ? -2.266 -10.890 5.065 1.00 89.38 86 ALA A N 1
ATOM 653 C CA . ALA A 1 86 ? -1.616 -12.184 5.235 1.00 89.38 86 ALA A CA 1
ATOM 654 C C . ALA A 1 86 ? -0.335 -12.288 4.385 1.00 89.38 86 ALA A C 1
ATOM 656 O O . ALA A 1 86 ? -0.296 -11.844 3.232 1.00 89.38 86 ALA A O 1
ATOM 657 N N . THR A 1 87 ? 0.711 -12.919 4.925 1.00 91.88 87 THR A N 1
ATOM 658 C CA . THR A 1 87 ? 1.920 -13.259 4.157 1.00 91.88 87 THR A CA 1
ATOM 659 C C . THR A 1 87 ? 1.562 -14.132 2.952 1.00 91.88 87 THR A C 1
ATOM 661 O O . THR A 1 87 ? 0.710 -15.011 3.046 1.00 91.88 87 THR A O 1
ATOM 664 N N . GLY A 1 88 ? 2.205 -13.885 1.812 1.00 93.94 88 GLY A N 1
ATOM 665 C CA . GLY A 1 88 ? 1.899 -14.538 0.539 1.00 93.94 88 GLY A CA 1
ATOM 666 C C . GLY A 1 88 ? 0.803 -13.844 -0.275 1.00 93.94 88 GLY A C 1
ATOM 667 O O . GLY A 1 88 ? 0.598 -14.196 -1.435 1.00 93.94 88 GLY A O 1
ATOM 668 N N . THR A 1 89 ? 0.125 -12.833 0.277 1.00 95.06 89 THR A N 1
ATOM 669 C CA . THR A 1 89 ? -0.883 -12.066 -0.469 1.00 95.06 89 THR A CA 1
ATOM 670 C C . THR A 1 89 ? -0.233 -11.280 -1.609 1.00 95.06 89 THR A C 1
ATOM 672 O O . THR A 1 89 ? 0.822 -10.668 -1.441 1.00 95.06 89 THR A O 1
ATOM 675 N N . LEU A 1 90 ? -0.872 -11.270 -2.780 1.00 94.81 90 LEU A N 1
ATOM 676 C CA . LEU A 1 90 ? -0.415 -10.503 -3.940 1.00 94.81 90 LEU A CA 1
ATOM 677 C C . LEU A 1 90 ? -0.914 -9.055 -3.852 1.00 94.81 90 LEU A C 1
ATOM 679 O O . LEU A 1 90 ? -2.120 -8.828 -3.741 1.00 94.81 90 LEU A O 1
ATOM 683 N N . ILE A 1 91 ? -0.008 -8.083 -3.977 1.00 92.69 91 ILE A N 1
ATOM 684 C CA . ILE A 1 91 ? -0.361 -6.667 -4.141 1.00 92.69 91 ILE A CA 1
ATOM 685 C C . ILE A 1 91 ? -0.361 -6.333 -5.631 1.00 92.69 91 ILE A C 1
ATOM 687 O O . ILE A 1 91 ? 0.618 -6.592 -6.330 1.00 92.69 91 ILE A O 1
ATOM 691 N N . ARG A 1 92 ? -1.444 -5.739 -6.132 1.00 91.88 92 ARG A N 1
ATOM 692 C CA . ARG A 1 92 ? -1.661 -5.450 -7.556 1.00 91.88 92 ARG A CA 1
ATOM 693 C C . ARG A 1 92 ? -1.730 -3.957 -7.854 1.00 91.88 92 ARG A C 1
ATOM 695 O O . ARG A 1 92 ? -2.068 -3.149 -6.996 1.00 91.88 92 ARG A O 1
ATOM 702 N N . SER A 1 93 ? -1.446 -3.597 -9.105 1.00 87.19 93 SER A N 1
ATOM 703 C CA . SER A 1 93 ? -1.505 -2.206 -9.597 1.00 87.19 93 SER A CA 1
ATOM 704 C C . SER A 1 93 ? -2.916 -1.616 -9.652 1.00 87.19 93 SER A C 1
ATOM 706 O O . SER A 1 93 ? -3.072 -0.398 -9.619 1.00 87.19 93 SER A O 1
ATOM 708 N N . LYS A 1 94 ? -3.946 -2.461 -9.765 1.00 89.94 94 LYS A N 1
ATOM 709 C CA . LYS A 1 94 ? -5.361 -2.070 -9.833 1.00 89.94 94 LYS A CA 1
ATOM 710 C C . LYS A 1 94 ? -6.210 -3.080 -9.063 1.00 89.94 94 LYS A C 1
ATOM 712 O O . LYS A 1 94 ? -5.782 -4.216 -8.865 1.00 89.94 94 LYS A O 1
ATOM 717 N N . ALA A 1 95 ? -7.427 -2.678 -8.708 1.00 91.38 95 ALA A N 1
ATOM 718 C CA . ALA A 1 95 ? -8.462 -3.519 -8.110 1.00 91.38 95 ALA A CA 1
ATOM 719 C C . ALA A 1 95 ? -9.023 -4.555 -9.116 1.00 91.38 95 ALA A C 1
ATOM 721 O O . ALA A 1 95 ? -10.172 -4.475 -9.542 1.00 91.38 95 ALA A O 1
ATOM 722 N N . SER A 1 96 ? -8.182 -5.481 -9.590 1.00 90.94 96 SER A N 1
ATOM 723 C CA . SER A 1 96 ? -8.554 -6.527 -10.549 1.00 90.94 96 SER A CA 1
ATOM 724 C C . SER A 1 96 ? -7.592 -7.714 -10.498 1.00 90.94 96 SER A C 1
ATOM 726 O O . SER A 1 96 ? -6.379 -7.541 -10.405 1.00 90.94 96 SER A O 1
ATOM 728 N N . ASN A 1 97 ? -8.121 -8.930 -10.667 1.00 90.88 97 ASN A N 1
ATOM 729 C CA . ASN A 1 97 ? -7.327 -10.164 -10.724 1.00 90.88 97 ASN A CA 1
ATOM 730 C C . ASN A 1 97 ? -6.420 -10.250 -11.962 1.00 90.88 97 ASN A C 1
ATOM 732 O O . ASN A 1 97 ? -5.444 -10.995 -11.952 1.00 90.88 97 ASN A O 1
ATOM 736 N N . GLN A 1 98 ? -6.721 -9.472 -13.006 1.00 90.44 98 GLN A N 1
ATOM 737 C CA . GLN A 1 98 ? -5.921 -9.389 -14.233 1.00 90.44 98 GLN A CA 1
ATOM 738 C C . GLN A 1 98 ? -4.860 -8.279 -14.173 1.00 90.44 98 GLN A C 1
ATOM 740 O O . GLN A 1 98 ? -4.063 -8.127 -15.093 1.00 90.44 98 GLN A O 1
ATOM 745 N N . ALA A 1 99 ? -4.848 -7.469 -13.109 1.00 88.38 99 ALA A N 1
ATOM 746 C CA . ALA A 1 99 ? -3.860 -6.412 -12.958 1.00 88.38 99 ALA A CA 1
ATOM 747 C C . ALA A 1 99 ? -2.481 -6.988 -12.620 1.00 88.38 99 ALA A C 1
ATOM 749 O O . ALA A 1 99 ? -2.376 -7.950 -11.851 1.00 88.38 99 ALA A O 1
ATOM 750 N N . SER A 1 100 ? -1.427 -6.354 -13.141 1.00 86.19 100 SER A N 1
ATOM 751 C CA . SER A 1 100 ? -0.039 -6.728 -12.860 1.00 86.19 100 SER A CA 1
ATOM 752 C C . SER A 1 100 ? 0.223 -6.752 -11.356 1.00 86.19 100 SER A C 1
ATOM 754 O O . SER A 1 100 ? -0.177 -5.827 -10.633 1.00 86.19 100 SER A O 1
ATOM 756 N N . VAL A 1 101 ? 0.890 -7.815 -10.911 1.00 90.69 101 VAL A N 1
ATOM 757 C CA . VAL A 1 101 ? 1.352 -7.986 -9.533 1.00 90.69 101 VAL A CA 1
ATOM 758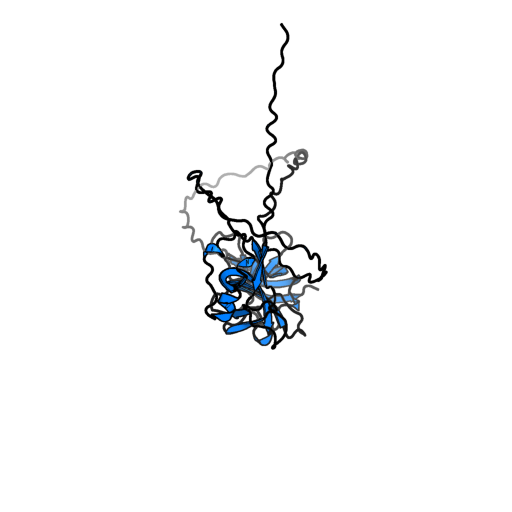 C C . VAL A 1 101 ? 2.563 -7.083 -9.324 1.00 90.69 101 VAL A C 1
ATOM 760 O O . VAL A 1 101 ? 3.530 -7.169 -10.070 1.00 90.69 101 VAL A O 1
ATOM 763 N N . LEU A 1 102 ? 2.496 -6.211 -8.322 1.00 88.00 102 LEU A N 1
ATOM 764 C CA . LEU A 1 102 ? 3.597 -5.327 -7.941 1.00 88.00 102 LEU A CA 1
ATOM 765 C C . LEU A 1 102 ? 4.592 -6.055 -7.046 1.00 88.00 102 LEU A C 1
ATOM 767 O O . LEU A 1 102 ? 5.800 -5.913 -7.192 1.00 88.00 102 LEU A O 1
ATOM 771 N N . THR A 1 103 ? 4.070 -6.811 -6.081 1.00 91.50 103 THR A N 1
ATOM 772 C CA . THR A 1 103 ? 4.872 -7.546 -5.107 1.00 91.50 103 THR A CA 1
ATOM 773 C C . THR A 1 103 ? 4.019 -8.586 -4.381 1.00 91.50 103 THR A C 1
ATOM 775 O O . THR A 1 103 ? 2.795 -8.641 -4.541 1.00 91.50 103 THR A O 1
ATOM 778 N N . VAL A 1 104 ? 4.680 -9.393 -3.560 1.00 93.81 104 VAL A N 1
ATOM 779 C CA . VAL A 1 104 ? 4.072 -10.336 -2.625 1.00 93.81 104 VAL A CA 1
ATOM 780 C C . VAL A 1 104 ? 4.372 -9.857 -1.209 1.00 93.81 104 VAL A C 1
ATOM 782 O O . VAL A 1 104 ? 5.467 -9.354 -0.945 1.00 93.81 104 VAL A O 1
ATOM 785 N N . VAL A 1 105 ? 3.396 -9.994 -0.314 1.00 93.00 105 VAL A N 1
ATOM 786 C CA . VAL A 1 105 ? 3.565 -9.687 1.108 1.00 93.00 105 VAL A CA 1
ATOM 787 C C . VAL A 1 105 ? 4.491 -10.706 1.751 1.00 93.00 105 VAL A C 1
ATOM 789 O O . VAL A 1 105 ? 4.187 -11.899 1.776 1.00 93.00 105 VAL A O 1
ATOM 792 N N . GLU A 1 106 ? 5.594 -10.237 2.315 1.00 92.88 106 GLU A N 1
ATOM 793 C CA . GLU A 1 106 ? 6.564 -11.061 3.029 1.00 92.88 106 GLU A CA 1
ATOM 794 C C . GLU A 1 106 ? 6.431 -10.899 4.546 1.00 92.88 106 GLU A C 1
ATOM 796 O O . GLU A 1 106 ? 5.748 -10.012 5.068 1.00 92.88 106 GLU A O 1
ATOM 801 N N . LYS A 1 107 ? 7.082 -11.795 5.290 1.00 87.94 107 LYS A N 1
ATOM 802 C CA . LYS A 1 107 ? 7.131 -11.692 6.747 1.00 87.94 107 LYS A CA 1
ATOM 803 C C . LYS A 1 107 ? 7.859 -10.399 7.137 1.00 87.94 107 LYS A C 1
ATOM 805 O O . LYS A 1 107 ? 8.981 -10.172 6.698 1.00 87.94 107 LYS A O 1
ATOM 810 N N . ASN A 1 108 ? 7.249 -9.618 8.030 1.00 84.00 108 ASN A N 1
ATOM 811 C CA . ASN A 1 108 ? 7.719 -8.306 8.505 1.00 84.00 108 ASN A CA 1
ATOM 812 C C . ASN A 1 108 ? 7.564 -7.142 7.509 1.00 84.00 108 ASN A C 1
ATOM 814 O O . ASN A 1 108 ? 8.040 -6.041 7.806 1.00 84.00 108 ASN A O 1
ATOM 818 N N . ASP A 1 109 ? 6.881 -7.339 6.376 1.00 85.75 109 ASP A N 1
ATOM 819 C CA . ASP A 1 109 ? 6.494 -6.212 5.528 1.00 85.75 109 ASP A CA 1
ATOM 820 C C . ASP A 1 109 ? 5.536 -5.288 6.290 1.00 85.75 109 ASP A C 1
ATOM 822 O O . ASP A 1 109 ? 4.573 -5.721 6.927 1.00 85.75 109 ASP A O 1
ATOM 826 N N . ARG A 1 110 ? 5.804 -3.982 6.221 1.00 84.12 110 ARG A N 1
ATOM 827 C CA . ARG A 1 110 ? 4.937 -2.958 6.811 1.00 84.12 110 ARG A CA 1
ATOM 828 C C . ARG A 1 110 ? 3.902 -2.547 5.779 1.00 84.12 110 ARG A C 1
ATOM 830 O O . ARG A 1 110 ? 4.242 -1.872 4.805 1.00 84.12 110 ARG A O 1
ATOM 837 N N . ILE A 1 111 ? 2.662 -2.973 6.000 1.00 86.62 111 ILE A N 1
ATOM 838 C CA . ILE A 1 111 ? 1.546 -2.738 5.086 1.00 86.62 111 ILE A CA 1
ATOM 839 C C . ILE A 1 111 ? 0.401 -2.076 5.835 1.00 86.62 111 ILE A C 1
ATOM 841 O O . ILE A 1 111 ? -0.060 -2.554 6.870 1.00 86.62 111 ILE A O 1
ATOM 845 N N . PHE A 1 112 ? -0.083 -0.987 5.262 1.00 84.69 112 PHE A N 1
ATOM 846 C CA . PHE A 1 112 ? -1.207 -0.215 5.745 1.00 84.69 112 PHE A CA 1
ATOM 847 C C . PHE A 1 112 ? -2.344 -0.348 4.741 1.00 84.69 112 PHE A C 1
ATOM 849 O O . PHE A 1 112 ? -2.360 0.313 3.709 1.00 84.69 112 PHE A O 1
ATOM 856 N N . ALA A 1 113 ? -3.306 -1.220 5.025 1.00 83.19 113 ALA A N 1
ATOM 857 C CA . ALA A 1 113 ? -4.523 -1.287 4.228 1.00 83.19 113 ALA A CA 1
ATOM 858 C C . ALA A 1 113 ? -5.419 -0.085 4.529 1.00 83.19 113 ALA A C 1
ATOM 860 O O . ALA A 1 113 ? -5.779 0.138 5.678 1.00 83.19 113 ALA A O 1
ATOM 861 N N . ASN A 1 114 ? -5.824 0.675 3.525 1.00 74.62 114 ASN A N 1
ATOM 862 C CA . ASN A 1 114 ? -6.899 1.644 3.662 1.00 74.62 114 ASN A CA 1
ATOM 863 C C . ASN A 1 114 ? -8.226 0.880 3.744 1.00 74.62 114 ASN A C 1
ATOM 865 O O . ASN A 1 114 ? -8.476 -0.043 2.965 1.00 74.62 114 ASN A O 1
ATOM 869 N N . ALA A 1 115 ? -9.060 1.235 4.726 1.00 62.19 115 ALA A N 1
ATOM 870 C CA . ALA A 1 115 ? -10.393 0.660 4.844 1.00 62.19 115 ALA A CA 1
ATOM 871 C C . ALA A 1 115 ? -11.147 0.921 3.535 1.00 62.19 115 ALA A C 1
ATOM 873 O O . ALA A 1 115 ? -11.288 2.068 3.122 1.00 62.19 115 ALA A O 1
ATOM 874 N N . SER A 1 116 ? -11.561 -0.150 2.867 1.00 61.41 116 SER A N 1
ATOM 875 C CA . SER A 1 116 ? -12.426 -0.084 1.689 1.00 61.41 116 SER A CA 1
ATOM 876 C C . SER A 1 116 ? -13.826 -0.530 2.087 1.00 61.41 116 SER A 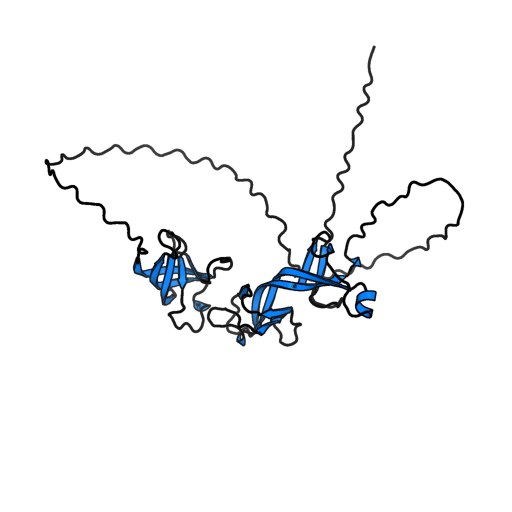C 1
ATOM 878 O O . SER A 1 116 ? -13.981 -1.212 3.105 1.00 61.41 116 SER A O 1
ATOM 880 N N . ASP A 1 117 ? -14.844 -0.113 1.340 1.00 58.69 117 ASP A N 1
ATOM 881 C CA . ASP A 1 117 ? -16.239 -0.445 1.644 1.00 58.69 117 ASP A CA 1
ATOM 882 C C . ASP A 1 117 ? -16.452 -1.966 1.752 1.00 58.69 117 ASP A C 1
ATOM 884 O O . ASP A 1 117 ? -15.768 -2.746 1.093 1.00 58.69 117 ASP A O 1
ATOM 888 N N . GLU A 1 118 ? -17.398 -2.413 2.586 1.00 55.75 118 GLU A N 1
ATOM 889 C CA . GLU A 1 118 ? -17.734 -3.842 2.771 1.00 55.75 118 GLU A CA 1
ATOM 890 C C . GLU A 1 118 ? -18.072 -4.563 1.464 1.00 55.75 118 GLU A C 1
ATOM 892 O O . GLU A 1 118 ? -17.765 -5.743 1.308 1.00 55.75 118 GLU A O 1
ATOM 897 N N . SER A 1 119 ? -18.644 -3.841 0.502 1.00 57.28 119 SER A N 1
ATOM 898 C CA . SER A 1 119 ? -18.970 -4.351 -0.829 1.00 57.28 119 SER A CA 1
ATOM 899 C C . SER A 1 119 ? -17.785 -4.366 -1.799 1.00 57.28 119 SER A C 1
ATOM 901 O O . SER A 1 119 ? -17.912 -4.890 -2.906 1.00 57.28 119 SER A O 1
ATOM 903 N N . ALA A 1 120 ? -16.644 -3.777 -1.436 1.00 75.00 120 ALA A N 1
ATOM 904 C CA . ALA A 1 120 ? -15.470 -3.749 -2.290 1.00 75.00 120 ALA A CA 1
ATOM 905 C C . ALA A 1 120 ? -14.699 -5.072 -2.165 1.00 75.00 120 ALA A C 1
ATOM 907 O O . ALA A 1 120 ? -14.216 -5.444 -1.101 1.00 75.00 120 ALA A O 1
ATOM 908 N N . GLN A 1 121 ? -14.520 -5.775 -3.284 1.00 88.50 121 GLN A N 1
ATOM 909 C CA . GLN A 1 121 ? -13.673 -6.979 -3.360 1.00 88.50 121 GLN A CA 1
ATOM 910 C C . GLN A 1 121 ? -12.172 -6.676 -3.191 1.00 88.50 121 GLN A C 1
ATOM 912 O O . GLN A 1 121 ? -11.340 -7.582 -3.160 1.00 88.50 121 GLN A O 1
ATOM 917 N N . TRP A 1 122 ? -11.812 -5.396 -3.116 1.00 91.69 122 TRP A N 1
ATOM 918 C CA . TRP A 1 122 ? -10.441 -4.915 -3.132 1.00 91.69 122 TRP A CA 1
ATOM 919 C C . TRP A 1 122 ? -10.249 -3.837 -2.086 1.00 91.69 122 TRP A C 1
ATOM 921 O O . TRP A 1 122 ? -11.102 -2.964 -1.934 1.00 91.69 122 TRP A O 1
ATOM 931 N N . SER A 1 123 ? -9.082 -3.864 -1.450 1.00 90.81 123 SER A N 1
ATOM 932 C CA . SER A 1 123 ? -8.629 -2.797 -0.572 1.00 90.81 123 SER A CA 1
ATOM 933 C C . SER A 1 123 ? -7.353 -2.169 -1.083 1.00 90.81 123 SER A C 1
ATOM 935 O O . SER A 1 123 ? -6.403 -2.876 -1.425 1.00 90.81 123 SER A O 1
ATOM 937 N N . GLN A 1 124 ? -7.311 -0.838 -1.103 1.00 90.56 124 GLN A N 1
ATOM 938 C CA . GLN A 1 124 ? -6.065 -0.127 -1.359 1.00 90.56 124 GLN A CA 1
ATOM 939 C C . GLN A 1 124 ? -5.116 -0.329 -0.173 1.00 90.56 124 GLN A C 1
ATOM 941 O O . GLN A 1 124 ? -5.534 -0.275 0.979 1.00 90.56 124 GLN A O 1
ATOM 946 N N . VAL A 1 125 ? -3.838 -0.552 -0.442 1.00 90.94 125 VAL A N 1
ATOM 947 C CA . VAL A 1 125 ? -2.783 -0.691 0.562 1.00 90.94 125 VAL A CA 1
ATOM 948 C C . VAL A 1 125 ? -1.641 0.257 0.248 1.00 90.94 125 VAL A C 1
ATOM 950 O O . VAL A 1 125 ? -1.313 0.478 -0.916 1.00 90.94 125 VAL A O 1
ATOM 953 N N . GLU A 1 126 ? -1.005 0.768 1.290 1.00 90.56 126 GLU A N 1
ATOM 954 C CA . GLU A 1 126 ? 0.293 1.428 1.238 1.00 90.56 126 GLU A CA 1
ATOM 955 C C . GLU A 1 126 ? 1.333 0.508 1.873 1.00 90.56 126 GLU A C 1
ATOM 957 O O . GLU A 1 126 ? 1.084 -0.094 2.916 1.00 90.56 126 GLU A O 1
ATOM 962 N N . PHE A 1 127 ? 2.497 0.364 1.254 1.00 89.88 127 PHE A N 1
ATOM 963 C CA . PHE A 1 127 ? 3.547 -0.516 1.757 1.00 89.88 127 PHE A CA 1
ATOM 964 C C . PHE A 1 127 ? 4.926 0.084 1.510 1.00 89.88 127 PHE A C 1
ATOM 966 O O . PHE A 1 127 ? 5.154 0.735 0.492 1.00 89.88 127 PHE A O 1
ATOM 973 N N . THR A 1 128 ? 5.860 -0.151 2.431 1.00 89.62 128 THR A N 1
ATOM 974 C CA . THR A 1 128 ? 7.251 0.304 2.298 1.00 89.62 128 THR A CA 1
ATOM 975 C C . THR A 1 128 ? 8.176 -0.897 2.221 1.00 89.62 128 THR A C 1
ATOM 977 O O . THR A 1 128 ? 8.397 -1.571 3.227 1.00 89.62 128 THR A O 1
ATOM 980 N N . LYS A 1 129 ? 8.760 -1.149 1.048 1.00 90.06 129 LYS A N 1
ATOM 981 C CA . LYS A 1 129 ? 9.740 -2.227 0.864 1.00 90.06 129 LYS A CA 1
ATOM 982 C C . LYS A 1 129 ? 10.718 -1.914 -0.264 1.00 90.06 129 LYS A C 1
ATOM 984 O O . LYS A 1 129 ? 10.490 -0.998 -1.052 1.00 90.06 129 LYS A O 1
ATOM 989 N N . ALA A 1 130 ? 11.822 -2.656 -0.306 1.00 90.00 130 ALA A N 1
ATOM 990 C CA . ALA A 1 130 ? 12.706 -2.668 -1.464 1.00 90.00 130 ALA A CA 1
ATOM 991 C C . ALA A 1 130 ? 12.074 -3.544 -2.548 1.00 90.00 130 ALA A C 1
ATOM 993 O O . ALA A 1 130 ? 11.746 -4.701 -2.292 1.00 90.00 130 ALA A O 1
ATOM 994 N N . VAL A 1 131 ? 11.861 -2.977 -3.730 1.00 88.56 131 VAL A N 1
ATOM 995 C CA . VAL A 1 131 ? 11.289 -3.677 -4.887 1.00 88.56 131 VAL A CA 1
ATOM 996 C C . VAL A 1 131 ? 12.127 -3.392 -6.126 1.00 88.56 131 VAL A C 1
ATOM 998 O O . VAL A 1 131 ? 12.655 -2.281 -6.257 1.00 88.56 131 VAL A O 1
ATOM 1001 N N . PRO A 1 132 ? 12.250 -4.369 -7.040 1.00 91.62 132 PRO A N 1
ATOM 1002 C CA . PRO A 1 132 ? 12.848 -4.120 -8.337 1.00 91.62 132 PRO A CA 1
ATOM 1003 C C . PRO A 1 132 ? 11.960 -3.149 -9.116 1.00 91.62 132 PRO A C 1
ATOM 1005 O O . PRO A 1 132 ? 10.760 -3.373 -9.289 1.00 91.62 132 PRO A O 1
ATOM 1008 N N . VAL A 1 133 ? 12.562 -2.062 -9.581 1.00 93.06 133 VAL A N 1
ATOM 1009 C CA . VAL A 1 133 ? 11.928 -1.090 -10.468 1.00 93.06 133 VAL A CA 1
ATOM 1010 C C . VAL A 1 133 ? 12.740 -0.968 -11.745 1.00 93.06 133 VAL A C 1
ATOM 1012 O O . VAL A 1 133 ? 13.966 -1.056 -11.730 1.00 93.06 133 VAL A O 1
ATOM 1015 N N . TYR A 1 134 ? 12.039 -0.755 -12.848 1.00 95.06 134 TYR A N 1
ATOM 1016 C CA . TYR A 1 134 ? 12.574 -0.669 -14.195 1.00 95.06 134 TYR A CA 1
ATOM 1017 C C . TYR A 1 134 ? 12.410 0.747 -14.729 1.00 95.06 134 TYR A C 1
ATOM 1019 O O . TYR A 1 134 ? 11.407 1.412 -14.450 1.00 95.06 134 TYR A O 1
ATOM 1027 N N . TYR A 1 135 ? 13.393 1.191 -15.500 1.00 95.12 135 TYR A N 1
ATOM 1028 C CA . TYR A 1 135 ? 13.436 2.518 -16.102 1.00 95.12 135 TYR A CA 1
ATOM 1029 C C . TYR A 1 135 ? 14.255 2.486 -17.396 1.00 95.12 135 TYR A C 1
ATOM 1031 O O . TYR A 1 135 ? 15.044 1.565 -17.626 1.00 95.12 135 TYR A O 1
ATOM 1039 N N . LEU A 1 136 ? 14.066 3.495 -18.244 1.00 94.81 136 LEU A N 1
ATOM 1040 C CA . LEU A 1 136 ? 14.868 3.672 -19.450 1.00 94.81 136 LEU A CA 1
ATOM 1041 C C . LEU A 1 136 ? 16.116 4.487 -19.119 1.00 94.81 136 LEU A C 1
ATOM 1043 O O . LEU A 1 136 ? 16.022 5.583 -18.570 1.00 94.81 136 LEU A O 1
ATOM 1047 N N . HIS A 1 137 ? 17.295 3.986 -19.483 1.00 90.62 137 HIS A N 1
ATOM 1048 C CA . HIS A 1 137 ? 18.556 4.686 -19.225 1.00 90.62 137 HIS A CA 1
ATOM 1049 C C . HIS A 1 137 ? 18.626 6.049 -19.926 1.00 90.62 137 HIS A C 1
ATOM 1051 O O . HIS A 1 137 ? 19.214 6.983 -19.395 1.00 90.62 137 HIS A O 1
ATOM 1057 N N . SER A 1 138 ? 17.969 6.191 -21.081 1.00 88.69 138 SER A N 1
ATOM 1058 C CA . SER A 1 138 ? 17.864 7.457 -21.816 1.00 88.69 138 SER A CA 1
ATOM 1059 C C . SER A 1 138 ? 17.095 8.555 -21.071 1.00 88.69 138 SER A C 1
ATOM 1061 O O . SER A 1 138 ? 17.131 9.705 -21.495 1.00 88.69 138 SER A O 1
ATOM 1063 N N . GLU A 1 139 ? 16.366 8.220 -20.000 1.00 85.06 139 GLU A N 1
ATOM 1064 C CA . GLU A 1 139 ? 15.701 9.202 -19.132 1.00 85.06 139 GLU A CA 1
ATOM 1065 C C . GLU A 1 139 ? 16.660 9.822 -18.104 1.00 85.06 139 GLU A C 1
ATOM 1067 O O . GLU A 1 139 ? 16.319 10.831 -17.484 1.00 85.06 139 GLU A O 1
ATOM 1072 N N . LEU A 1 140 ? 17.856 9.248 -17.925 1.00 82.75 140 LEU A N 1
ATOM 1073 C CA . LEU A 1 140 ? 18.892 9.821 -17.074 1.00 82.75 140 LEU A CA 1
ATOM 1074 C C . LEU A 1 140 ? 19.625 10.955 -17.804 1.00 82.75 140 LEU A C 1
ATOM 1076 O O . LEU A 1 140 ? 19.844 10.871 -19.018 1.00 82.75 140 LEU A O 1
ATOM 1080 N N . PRO A 1 141 ? 20.050 12.009 -17.085 1.00 77.44 141 PRO A N 1
ATOM 1081 C CA . PRO A 1 141 ? 20.870 13.050 -17.666 1.00 77.44 141 PRO A CA 1
ATOM 1082 C C . PRO A 1 141 ? 22.146 12.406 -18.195 1.00 77.44 141 PRO A C 1
ATOM 1084 O O . PRO A 1 141 ? 22.869 11.714 -17.476 1.00 77.44 141 PRO A O 1
ATOM 1087 N N . SER A 1 142 ? 22.427 12.640 -19.474 1.00 66.38 142 SER A N 1
ATOM 1088 C CA . SER A 1 142 ? 23.737 12.331 -20.023 1.00 66.38 142 SER A CA 1
ATOM 1089 C C . SER A 1 142 ? 24.723 13.265 -19.339 1.00 66.38 142 SER A C 1
ATOM 1091 O O . SER A 1 142 ? 24.796 14.449 -19.670 1.00 66.38 142 SER A O 1
ATOM 1093 N N . THR A 1 143 ? 25.461 12.759 -18.354 1.00 50.56 143 THR A N 1
ATOM 1094 C CA . THR A 1 143 ? 26.636 13.459 -17.843 1.00 50.56 143 THR A CA 1
ATOM 1095 C C . THR A 1 143 ? 27.690 13.406 -18.939 1.00 50.56 143 THR A C 1
ATOM 1097 O O . THR A 1 143 ? 28.626 12.613 -18.889 1.00 50.56 143 THR A O 1
ATOM 1100 N N . THR A 1 144 ? 27.544 14.251 -19.957 1.00 44.16 144 THR A N 1
ATOM 1101 C CA . THR A 1 144 ? 28.676 14.673 -20.769 1.00 44.16 144 THR A CA 1
ATOM 1102 C C . THR A 1 144 ? 29.510 15.546 -19.845 1.00 44.16 144 THR A C 1
ATOM 1104 O O . THR A 1 144 ? 29.365 16.768 -19.802 1.00 44.16 144 THR A O 1
ATOM 1107 N N . ALA A 1 145 ? 30.326 14.896 -19.013 1.00 44.25 145 ALA A N 1
ATOM 1108 C CA . ALA A 1 145 ? 31.448 15.561 -18.390 1.00 44.25 145 ALA A CA 1
ATOM 1109 C C . ALA A 1 145 ? 32.219 16.252 -19.515 1.00 44.25 145 ALA A C 1
ATOM 1111 O O . ALA A 1 145 ? 32.380 15.708 -20.609 1.00 44.25 145 ALA A O 1
ATOM 1112 N N . LEU A 1 146 ? 32.611 17.490 -19.252 1.00 43.72 146 LEU A N 1
ATOM 1113 C CA . LEU A 1 146 ? 33.370 18.343 -20.144 1.00 43.72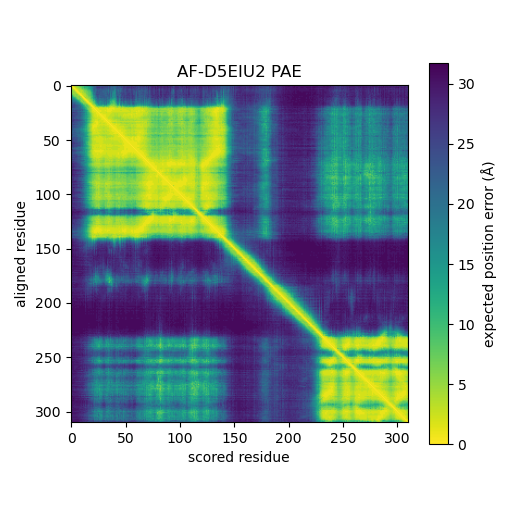 146 LEU A CA 1
ATOM 1114 C C . LEU A 1 146 ? 34.788 17.761 -20.327 1.00 43.72 146 LEU A C 1
ATOM 1116 O O . LEU A 1 146 ? 35.766 18.340 -19.868 1.00 43.72 146 LEU A O 1
ATOM 1120 N N . ASP A 1 147 ? 34.917 16.608 -20.980 1.00 36.94 147 ASP A N 1
ATOM 1121 C CA . ASP A 1 147 ? 36.188 16.113 -21.493 1.00 36.94 147 ASP A CA 1
ATOM 1122 C C . ASP A 1 147 ? 36.485 16.880 -22.779 1.00 36.94 147 ASP A C 1
ATOM 1124 O O . ASP A 1 147 ? 36.253 16.431 -23.898 1.00 36.94 147 ASP A O 1
ATOM 1128 N N . THR A 1 148 ? 37.004 18.094 -22.617 1.00 35.78 148 THR A N 1
ATOM 1129 C CA . THR A 1 148 ? 37.968 18.606 -23.586 1.00 35.78 148 THR A CA 1
ATOM 1130 C C . THR A 1 148 ? 39.336 18.059 -23.195 1.00 35.78 148 THR A C 1
ATOM 1132 O O . THR A 1 148 ? 39.919 18.562 -22.227 1.00 35.78 148 THR A O 1
ATOM 1135 N N . PRO A 1 149 ? 39.932 17.121 -23.952 1.00 40.56 149 PRO A N 1
ATOM 1136 C CA . PRO A 1 149 ? 41.375 17.035 -23.990 1.00 40.56 149 PRO A CA 1
ATOM 1137 C C . PRO A 1 149 ? 41.851 18.354 -24.597 1.00 40.56 149 PRO A C 1
ATOM 1139 O O . PRO A 1 149 ? 41.774 18.576 -25.805 1.00 40.56 149 PRO A O 1
ATOM 1142 N N . ARG A 1 150 ? 42.349 19.271 -23.764 1.00 44.78 150 ARG A N 1
ATOM 1143 C CA . ARG A 1 150 ? 43.229 20.324 -24.263 1.00 44.78 150 ARG A CA 1
ATOM 1144 C C . ARG A 1 150 ? 44.550 19.650 -24.605 1.00 44.78 150 ARG A C 1
ATOM 1146 O O . ARG A 1 150 ? 45.476 19.616 -23.804 1.00 44.78 150 ARG A O 1
ATOM 1153 N N . THR A 1 151 ? 44.633 19.080 -25.797 1.00 35.91 151 THR A N 1
ATOM 1154 C CA . THR A 1 151 ? 45.900 18.719 -26.424 1.00 35.91 151 THR A CA 1
ATOM 1155 C C . THR A 1 151 ? 45.852 19.146 -27.882 1.00 35.91 151 THR A C 1
ATOM 1157 O O . THR A 1 151 ? 45.123 18.580 -28.680 1.00 35.91 151 THR A O 1
ATOM 1160 N N . ALA A 1 152 ? 46.637 20.195 -28.133 1.00 37.72 152 ALA A N 1
ATOM 1161 C CA . ALA A 1 152 ? 47.329 20.571 -29.360 1.00 37.72 152 ALA A CA 1
ATOM 1162 C C . ALA A 1 152 ? 46.545 20.680 -30.682 1.00 37.72 152 ALA A C 1
ATOM 1164 O O . ALA A 1 152 ? 45.948 19.740 -31.190 1.00 37.72 152 ALA A O 1
ATOM 1165 N N . LEU A 1 153 ? 46.689 21.860 -31.297 1.00 43.44 153 LEU A N 1
ATOM 1166 C CA . LEU A 1 153 ? 46.505 22.087 -32.726 1.00 43.44 153 LEU A CA 1
ATOM 1167 C C . LEU A 1 153 ? 47.141 20.961 -33.559 1.00 43.44 153 LEU A C 1
ATOM 1169 O O . LEU A 1 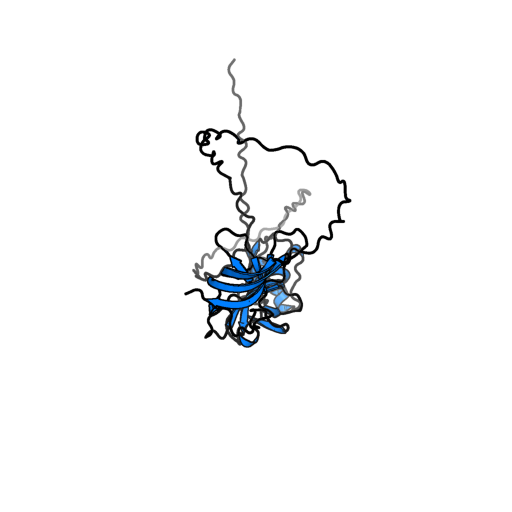153 ? 48.324 20.671 -33.384 1.00 43.44 153 LEU A O 1
ATOM 1173 N N . GLY A 1 154 ? 46.405 20.454 -34.549 1.00 35.31 154 GLY A N 1
ATOM 1174 C CA . GLY A 1 154 ? 47.005 19.733 -35.668 1.00 35.31 154 GLY A CA 1
ATOM 1175 C C . GLY A 1 154 ? 46.041 18.893 -36.503 1.00 35.31 154 GLY A C 1
ATOM 1176 O O . GLY A 1 154 ? 45.963 17.692 -36.301 1.00 35.31 154 GLY A O 1
ATOM 1177 N N . GLY A 1 155 ? 45.406 19.507 -37.508 1.00 38.00 155 GLY A N 1
ATOM 1178 C CA . GLY A 1 155 ? 45.189 18.850 -38.807 1.00 38.00 155 GLY A CA 1
ATOM 1179 C C . GLY A 1 155 ? 43.859 18.130 -39.071 1.00 38.00 155 GLY A C 1
ATOM 1180 O O . GLY A 1 155 ? 43.717 16.947 -38.807 1.00 38.00 155 GLY A O 1
ATOM 1181 N N . ASN A 1 156 ? 42.961 18.850 -39.752 1.00 47.06 156 ASN A N 1
ATOM 1182 C CA . ASN A 1 156 ? 42.176 18.430 -40.924 1.00 47.06 156 ASN A CA 1
ATOM 1183 C C . ASN A 1 156 ? 41.500 17.042 -40.928 1.00 47.06 156 ASN A C 1
ATOM 1185 O O . ASN A 1 156 ? 42.089 16.088 -41.433 1.00 47.06 156 ASN A O 1
ATOM 1189 N N . HIS A 1 157 ? 40.198 16.976 -40.625 1.00 39.31 157 HIS A N 1
ATOM 1190 C CA . HIS A 1 157 ? 39.281 16.142 -41.416 1.00 39.31 157 HIS A CA 1
ATOM 1191 C C . HIS A 1 157 ? 37.814 16.567 -41.297 1.00 39.31 157 HIS A C 1
ATOM 1193 O O . HIS A 1 157 ? 37.421 17.252 -40.359 1.00 39.31 157 HIS A O 1
ATOM 1199 N N . ALA A 1 158 ? 37.067 16.231 -42.345 1.00 36.47 158 ALA A N 1
ATOM 1200 C CA . ALA A 1 158 ? 35.910 16.941 -42.867 1.00 36.47 158 ALA A CA 1
ATOM 1201 C C . ALA A 1 158 ? 34.610 16.808 -42.057 1.00 36.47 158 ALA A C 1
ATOM 1203 O O . ALA A 1 158 ? 34.256 15.749 -41.547 1.00 36.47 158 ALA A O 1
ATOM 1204 N N . GLU A 1 159 ? 33.876 17.915 -42.062 1.00 43.19 159 GLU A N 1
ATOM 1205 C CA . GLU A 1 159 ? 32.462 18.070 -41.732 1.00 43.19 159 GLU A CA 1
ATOM 1206 C C . GLU A 1 159 ? 31.568 17.352 -42.765 1.00 43.19 159 GLU A C 1
ATOM 1208 O O . GLU A 1 159 ? 31.743 17.565 -43.968 1.00 43.19 159 GLU A O 1
ATOM 1213 N N . PRO A 1 160 ? 30.562 16.564 -42.342 1.00 40.09 160 PRO A N 1
ATOM 1214 C CA . PRO A 1 160 ? 29.358 16.349 -43.128 1.00 40.09 160 PRO A CA 1
ATOM 1215 C C . PRO A 1 160 ? 28.204 17.206 -42.590 1.00 40.09 160 PRO A C 1
ATOM 1217 O O . PRO A 1 160 ? 27.942 17.272 -41.390 1.00 40.09 160 PRO A O 1
ATOM 1220 N N . ALA A 1 161 ? 27.520 17.844 -43.536 1.00 38.38 161 ALA A N 1
ATOM 1221 C CA . ALA A 1 161 ? 26.462 18.829 -43.362 1.00 38.38 161 ALA A CA 1
ATOM 1222 C C . ALA A 1 161 ? 25.231 18.343 -42.556 1.00 38.38 161 ALA A C 1
ATOM 1224 O O . ALA A 1 161 ? 24.871 17.163 -42.612 1.00 38.38 161 ALA A O 1
ATOM 1225 N N . PRO A 1 162 ? 24.514 19.262 -41.877 1.00 41.72 162 PRO A N 1
ATOM 1226 C CA . PRO A 1 162 ? 23.285 18.955 -41.150 1.00 41.72 162 PRO A CA 1
ATOM 1227 C C . PRO A 1 162 ? 22.090 18.785 -42.104 1.00 41.72 162 PRO A C 1
ATOM 1229 O O . PRO A 1 162 ? 21.845 19.630 -42.965 1.00 41.72 162 PRO A O 1
ATOM 1232 N N . GLN A 1 163 ? 21.300 17.721 -41.922 1.00 49.22 163 GLN A N 1
ATOM 1233 C CA . GLN A 1 163 ? 19.983 17.601 -42.561 1.00 49.22 163 GLN A CA 1
ATOM 1234 C C . GLN A 1 163 ? 18.882 18.273 -41.711 1.00 49.22 163 GLN A C 1
ATOM 1236 O O . GLN A 1 163 ? 18.940 18.196 -40.480 1.00 49.22 163 GLN A O 1
ATOM 1241 N N . PRO A 1 164 ? 17.871 18.916 -42.332 1.00 42.09 164 PRO A N 1
ATOM 1242 C CA . PRO A 1 164 ? 16.886 19.725 -41.621 1.00 42.09 164 PRO A CA 1
ATOM 1243 C C . PRO A 1 164 ? 15.534 19.017 -41.346 1.00 42.09 164 PRO A C 1
ATOM 1245 O O . PRO A 1 164 ? 14.952 18.396 -42.226 1.00 42.09 164 PRO A O 1
ATOM 1248 N N . ILE A 1 165 ? 15.011 19.289 -40.138 1.00 38.81 165 ILE A N 1
ATOM 1249 C CA . ILE A 1 165 ? 13.596 19.479 -39.727 1.00 38.81 165 ILE A CA 1
ATOM 1250 C C . ILE A 1 165 ? 12.667 18.249 -39.595 1.00 38.81 165 ILE A C 1
ATOM 1252 O O . ILE A 1 165 ? 12.266 17.646 -40.580 1.00 38.81 165 ILE A O 1
ATOM 1256 N N . ALA A 1 166 ? 12.137 18.049 -38.375 1.00 25.88 166 ALA A N 1
ATOM 1257 C CA . ALA A 1 166 ? 10.686 18.080 -38.105 1.00 25.88 166 ALA A CA 1
ATOM 1258 C C . ALA A 1 166 ? 10.385 18.176 -36.592 1.00 25.88 166 ALA A C 1
ATOM 1260 O O . ALA A 1 166 ? 10.671 17.269 -35.817 1.00 25.88 166 ALA A O 1
ATOM 1261 N N . ALA A 1 167 ? 9.746 19.272 -36.183 1.00 35.31 167 ALA A N 1
ATOM 1262 C CA . ALA A 1 167 ? 8.951 19.384 -34.956 1.00 35.31 167 ALA A CA 1
ATOM 1263 C C . ALA A 1 167 ? 7.475 19.580 -35.371 1.00 35.31 167 ALA A C 1
ATOM 1265 O O . ALA A 1 167 ? 7.241 19.910 -36.535 1.00 35.31 167 ALA A O 1
ATOM 1266 N N . PRO A 1 168 ? 6.465 19.554 -34.479 1.00 37.75 168 PRO A N 1
ATOM 1267 C CA . PRO A 1 168 ? 6.328 18.901 -33.173 1.00 37.75 168 PRO A CA 1
ATOM 1268 C C . PRO A 1 168 ? 5.075 17.984 -33.129 1.00 37.75 168 PRO A C 1
ATOM 1270 O O . PRO A 1 168 ? 4.080 18.252 -33.798 1.00 37.75 168 PRO A O 1
ATOM 1273 N N . TYR A 1 169 ? 5.031 16.971 -32.257 1.00 25.75 169 TYR A N 1
ATOM 1274 C CA . TYR A 1 169 ? 3.747 16.359 -31.876 1.00 25.75 169 TYR A CA 1
ATOM 1275 C C . TYR A 1 169 ? 3.379 16.757 -30.447 1.00 25.75 169 TYR A C 1
ATOM 1277 O O . TYR A 1 169 ? 3.937 16.260 -29.470 1.00 25.75 169 TYR A O 1
ATOM 1285 N N . LYS A 1 170 ? 2.407 17.667 -30.322 1.00 34.16 170 LYS A N 1
ATOM 1286 C CA . LYS A 1 170 ? 1.652 1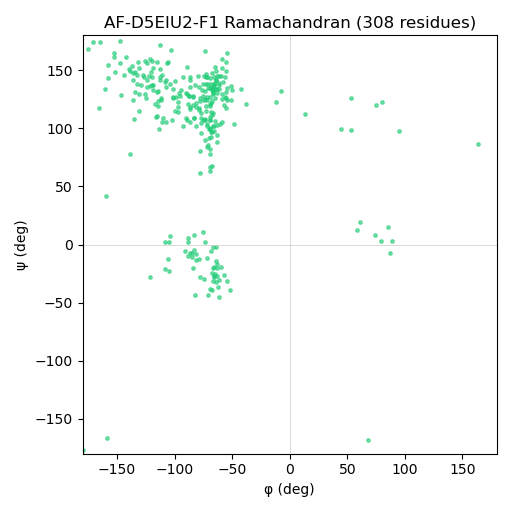7.849 -29.081 1.00 34.16 170 LYS A CA 1
ATOM 1287 C C . LYS A 1 170 ? 0.699 16.662 -28.939 1.00 34.16 170 LYS A C 1
ATOM 1289 O O . LYS A 1 170 ? -0.335 16.632 -29.599 1.00 34.16 170 LYS A O 1
ATOM 1294 N N . ARG A 1 171 ? 0.983 15.740 -28.015 1.00 27.25 171 ARG A N 1
ATOM 1295 C CA . ARG A 1 171 ? -0.060 14.893 -27.420 1.00 27.25 171 ARG A CA 1
ATOM 1296 C C . ARG A 1 171 ? -0.267 15.304 -25.974 1.00 27.25 171 ARG A C 1
ATOM 1298 O O . ARG A 1 171 ? 0.572 15.071 -25.114 1.00 27.25 171 ARG A O 1
ATOM 1305 N N . ARG A 1 172 ? -1.414 15.926 -25.727 1.00 30.27 172 ARG A N 1
ATOM 1306 C CA . ARG A 1 172 ? -1.963 16.134 -24.393 1.00 30.27 172 ARG A CA 1
ATOM 1307 C C . ARG A 1 172 ? -2.482 14.771 -23.925 1.00 30.27 172 ARG A C 1
ATOM 1309 O O . ARG A 1 172 ? -3.463 14.283 -24.477 1.00 30.27 172 ARG A O 1
ATOM 1316 N N . ILE A 1 173 ? -1.801 14.138 -22.974 1.00 28.16 173 ILE A N 1
ATOM 1317 C CA . ILE A 1 173 ? -2.337 12.984 -22.247 1.00 28.16 173 ILE A CA 1
ATOM 1318 C C . ILE A 1 173 ? -2.588 13.465 -20.822 1.00 28.16 173 ILE A C 1
ATOM 1320 O O . ILE A 1 173 ? -1.649 13.683 -20.061 1.00 28.16 173 ILE A O 1
ATOM 1324 N N . ASN A 1 174 ? -3.863 13.665 -20.492 1.00 30.02 174 ASN A N 1
ATOM 1325 C CA . ASN A 1 174 ? -4.312 13.700 -19.107 1.00 30.02 174 ASN A CA 1
ATOM 1326 C C . ASN A 1 174 ? -4.177 12.277 -18.560 1.00 30.02 174 ASN A C 1
ATOM 1328 O O . ASN A 1 174 ? -4.922 11.394 -18.973 1.00 30.02 174 ASN A O 1
ATOM 1332 N N . ASN A 1 175 ? -3.225 12.067 -17.659 1.00 31.61 175 ASN A N 1
ATOM 1333 C CA . ASN A 1 175 ? -3.234 10.952 -16.719 1.00 31.61 175 ASN A CA 1
ATOM 1334 C C . ASN A 1 175 ? -2.767 11.514 -15.373 1.00 31.61 175 ASN A C 1
ATOM 1336 O O . ASN A 1 175 ? -1.604 11.392 -14.987 1.00 31.61 175 ASN A O 1
ATOM 1340 N N . ASP A 1 176 ? -3.694 12.194 -14.701 1.00 30.38 176 ASP A N 1
ATOM 1341 C CA . ASP A 1 176 ? -3.576 12.530 -13.287 1.00 30.38 176 ASP A CA 1
ATOM 1342 C C . ASP A 1 176 ? -3.671 11.228 -12.491 1.00 30.38 176 ASP A C 1
ATOM 1344 O O . ASP A 1 176 ? -4.756 10.723 -12.234 1.00 30.38 176 ASP A O 1
ATOM 1348 N N . ASN A 1 177 ? -2.510 10.641 -12.208 1.00 37.38 177 ASN A N 1
ATOM 1349 C CA . ASN A 1 177 ? -2.246 9.778 -11.052 1.00 37.38 177 ASN A CA 1
ATOM 1350 C C . ASN A 1 177 ? -0.724 9.721 -10.799 1.00 37.38 177 ASN A C 1
ATOM 1352 O O . ASN A 1 177 ? -0.140 8.667 -10.549 1.00 37.38 177 ASN A O 1
ATOM 1356 N N . SER A 1 178 ? -0.044 10.867 -10.915 1.00 29.81 178 SER A N 1
ATOM 1357 C CA . SER A 1 178 ? 1.364 10.994 -10.537 1.00 29.81 178 SER A CA 1
ATOM 1358 C C . SER A 1 178 ? 1.486 11.125 -9.020 1.00 29.81 178 SER A C 1
ATOM 1360 O O . SER A 1 178 ? 1.015 12.104 -8.447 1.00 29.81 178 SER A O 1
ATOM 1362 N N . PHE A 1 179 ? 2.153 10.165 -8.382 1.00 41.38 179 PHE A N 1
ATOM 1363 C CA . PHE A 1 179 ? 2.595 10.293 -6.997 1.00 41.38 179 PHE A CA 1
ATOM 1364 C C . PHE A 1 179 ? 3.846 11.171 -6.926 1.00 41.38 179 PHE A C 1
ATOM 1366 O O . PHE A 1 179 ? 4.851 10.899 -7.585 1.00 41.38 179 PHE A O 1
ATOM 1373 N N . THR A 1 180 ? 3.782 12.205 -6.094 1.00 31.66 180 THR A N 1
ATOM 1374 C CA . THR A 1 180 ? 4.934 12.984 -5.648 1.00 31.66 180 THR A CA 1
ATOM 1375 C C . THR A 1 180 ? 5.630 12.192 -4.548 1.00 31.66 180 THR A C 1
ATOM 1377 O O . THR A 1 180 ? 5.058 11.962 -3.483 1.00 31.66 180 THR A O 1
ATOM 1380 N N . ILE A 1 181 ? 6.870 11.768 -4.774 1.00 38.09 181 ILE A N 1
ATOM 1381 C CA . ILE A 1 181 ? 7.735 11.350 -3.670 1.00 38.09 181 ILE A CA 1
ATOM 1382 C C . ILE A 1 181 ? 8.047 12.633 -2.904 1.00 38.09 181 ILE A C 1
ATOM 1384 O O . ILE A 1 181 ? 8.552 13.581 -3.504 1.00 38.09 181 ILE A O 1
ATOM 1388 N N . ASN A 1 182 ? 7.663 12.699 -1.626 1.00 30.16 182 ASN A N 1
ATOM 1389 C CA . ASN A 1 182 ? 7.837 13.883 -0.786 1.00 30.16 182 ASN A CA 1
ATOM 1390 C C . ASN A 1 182 ? 9.271 14.418 -0.901 1.00 30.16 182 ASN A C 1
ATOM 1392 O O . ASN A 1 182 ? 10.205 13.865 -0.319 1.00 30.16 182 ASN A O 1
ATOM 1396 N N . ARG A 1 183 ? 9.426 15.516 -1.650 1.00 35.12 183 ARG A N 1
ATOM 1397 C CA . ARG A 1 183 ? 10.576 16.403 -1.528 1.00 35.12 183 ARG A CA 1
ATOM 1398 C C . ARG A 1 183 ? 10.516 17.007 -0.132 1.00 35.12 183 ARG A C 1
ATOM 1400 O O . ARG A 1 183 ? 9.449 17.409 0.323 1.00 35.12 183 ARG A O 1
ATOM 1407 N N . SER A 1 184 ? 11.671 16.998 0.517 1.00 36.94 184 SER A N 1
ATOM 1408 C CA . SER A 1 184 ? 12.049 17.698 1.741 1.00 36.94 184 SER A CA 1
ATOM 1409 C C . SER A 1 184 ? 11.049 18.771 2.184 1.00 36.94 184 SER A C 1
ATOM 1411 O O . SER A 1 184 ? 10.739 19.689 1.427 1.00 36.94 184 SER A O 1
ATOM 1413 N N . GLY A 1 185 ? 10.544 18.619 3.411 1.00 30.28 185 GLY A N 1
ATOM 1414 C CA . GLY A 1 185 ? 9.451 19.421 3.954 1.00 30.28 185 GLY A CA 1
ATOM 1415 C C . GLY A 1 185 ? 9.688 20.938 3.917 1.00 30.28 185 GLY A C 1
ATOM 1416 O O . GLY A 1 185 ? 10.833 21.395 3.899 1.00 30.28 185 GLY A O 1
ATOM 1417 N N . PRO A 1 186 ? 8.610 21.740 3.933 1.00 29.58 186 PRO A N 1
ATOM 1418 C CA . PRO A 1 186 ? 8.732 23.178 4.086 1.00 29.58 186 PRO A CA 1
ATOM 1419 C C . PRO A 1 186 ? 9.255 23.511 5.487 1.00 29.58 186 PRO A C 1
ATOM 1421 O O . PRO A 1 186 ? 8.737 23.026 6.495 1.00 29.58 186 PRO A O 1
ATOM 1424 N N . VAL A 1 187 ? 10.260 24.385 5.539 1.00 34.66 187 VAL A N 1
ATOM 1425 C CA . VAL A 1 187 ? 10.612 25.141 6.743 1.00 34.66 187 VAL A CA 1
ATOM 1426 C C . VAL A 1 187 ? 9.375 25.947 7.138 1.00 34.66 187 VAL A C 1
ATOM 1428 O O . VAL A 1 187 ? 9.017 26.919 6.475 1.00 34.66 187 VAL A O 1
ATOM 1431 N N . GLN A 1 188 ? 8.687 25.505 8.188 1.00 29.67 188 GLN A N 1
ATOM 1432 C CA . GLN A 1 188 ? 7.663 26.293 8.863 1.00 29.67 188 GLN A CA 1
ATOM 1433 C C . GLN A 1 188 ? 8.382 27.438 9.578 1.00 29.67 188 GLN A C 1
ATOM 1435 O O . GLN A 1 188 ? 9.089 27.223 10.561 1.00 29.67 188 GLN A O 1
ATOM 1440 N N . VAL A 1 189 ? 8.238 28.649 9.048 1.00 34.41 189 VAL A N 1
ATOM 1441 C CA . VAL A 1 189 ? 8.565 29.874 9.774 1.00 34.41 189 VAL A CA 1
ATOM 1442 C C . VAL A 1 189 ? 7.518 30.002 10.875 1.00 34.41 189 VAL A C 1
ATOM 1444 O O . VAL A 1 189 ? 6.351 30.259 10.598 1.00 34.41 189 VAL A O 1
ATOM 1447 N N . TYR A 1 190 ? 7.920 29.761 12.118 1.00 32.84 190 TYR A N 1
ATOM 1448 C CA . TYR A 1 190 ? 7.082 30.031 13.281 1.00 32.84 190 TYR A CA 1
ATOM 1449 C C . TYR A 1 190 ? 6.939 31.546 13.418 1.00 32.84 190 TYR A C 1
ATOM 1451 O O . TYR A 1 190 ? 7.912 32.258 13.671 1.00 32.84 190 TYR A O 1
ATOM 1459 N N . GLU A 1 191 ? 5.717 32.030 13.235 1.00 33.69 191 GLU A N 1
ATOM 1460 C CA . GLU A 1 191 ? 5.320 33.373 13.622 1.00 33.69 191 GLU A CA 1
ATOM 1461 C C . GLU A 1 191 ? 5.211 33.395 15.154 1.00 33.69 191 GLU A C 1
ATOM 1463 O O . GLU A 1 191 ? 4.431 32.655 15.759 1.00 33.69 191 GLU A O 1
ATOM 1468 N N . THR A 1 192 ? 6.073 34.177 15.800 1.00 33.81 192 THR A N 1
ATOM 1469 C CA . THR A 1 192 ? 6.112 34.325 17.256 1.00 33.81 192 THR A CA 1
ATOM 1470 C C . THR A 1 192 ? 4.842 35.036 17.722 1.00 33.81 192 THR A C 1
ATOM 1472 O O . THR A 1 192 ? 4.763 36.262 17.693 1.00 33.81 192 THR A O 1
ATOM 1475 N N . VAL A 1 193 ? 3.834 34.278 18.156 1.00 39.16 193 VAL A N 1
ATOM 1476 C CA . VAL A 1 193 ? 2.651 34.845 18.812 1.00 39.16 193 VAL A CA 1
ATOM 1477 C C . VAL A 1 193 ? 3.023 35.197 20.249 1.00 39.16 193 VAL A C 1
ATOM 1479 O O . VAL A 1 193 ? 3.242 34.329 21.094 1.00 39.16 193 VAL A O 1
ATOM 1482 N N . THR A 1 194 ? 3.118 36.495 20.517 1.00 42.88 194 THR A N 1
ATOM 1483 C CA . THR A 1 194 ? 3.283 37.060 21.856 1.00 42.88 194 THR A CA 1
ATOM 1484 C C . THR A 1 194 ? 2.108 36.627 22.746 1.00 42.88 194 THR A C 1
ATOM 1486 O O . THR A 1 194 ? 0.956 36.798 22.339 1.00 42.88 194 THR A O 1
ATOM 1489 N N . PRO A 1 195 ? 2.345 36.079 23.952 1.00 54.53 195 PRO A N 1
ATOM 1490 C CA . PRO A 1 195 ? 1.259 35.717 24.855 1.00 54.53 195 PRO A CA 1
ATOM 1491 C C . PRO A 1 195 ? 0.498 36.970 25.329 1.00 54.53 195 PRO A C 1
ATOM 1493 O O . PRO A 1 195 ? 1.121 38.012 25.559 1.00 54.53 195 PRO A O 1
ATOM 1496 N N . PRO A 1 196 ? -0.835 36.894 25.504 1.00 60.00 196 PRO A N 1
ATOM 1497 C CA . PRO A 1 196 ? -1.594 37.969 26.128 1.00 60.00 196 PRO A CA 1
ATOM 1498 C C . PRO A 1 196 ? -1.161 38.165 27.595 1.00 60.00 196 PRO A C 1
ATOM 1500 O O . PRO A 1 196 ? -0.753 37.205 28.256 1.00 60.00 196 PRO A O 1
ATOM 1503 N N . PRO A 1 197 ? -1.240 39.403 28.116 1.00 60.78 197 PRO A N 1
ATOM 1504 C CA . PRO A 1 197 ? -0.786 39.730 29.462 1.00 60.78 197 PRO A CA 1
ATOM 1505 C C . PRO A 1 197 ? -1.591 38.980 30.540 1.00 60.78 197 PRO A C 1
ATOM 1507 O O . PRO A 1 197 ? -2.797 38.773 30.378 1.00 60.78 197 PRO A O 1
ATOM 1510 N N . PRO A 1 198 ? -0.951 38.587 31.658 1.00 52.06 198 PRO A N 1
ATOM 1511 C CA . PRO A 1 198 ? -1.617 37.881 32.744 1.00 52.06 198 PRO A CA 1
ATOM 1512 C C . PRO A 1 198 ? -2.656 38.773 33.436 1.00 52.06 198 PRO A C 1
ATOM 1514 O O . PRO A 1 198 ? -2.409 39.944 33.728 1.00 52.06 198 PRO A O 1
ATOM 1517 N N . ALA A 1 199 ? -3.824 38.192 33.716 1.00 56.78 199 ALA A N 1
ATOM 1518 C CA . ALA A 1 199 ? -4.885 38.831 34.486 1.00 56.78 199 ALA A CA 1
ATOM 1519 C C . ALA A 1 199 ? -4.451 39.093 35.951 1.00 56.78 199 ALA A C 1
ATOM 1521 O O . ALA A 1 199 ? -3.615 38.355 36.482 1.00 56.78 199 ALA A O 1
ATOM 1522 N N . PRO A 1 200 ? -5.011 40.116 36.629 1.00 56.41 200 PRO A N 1
ATOM 1523 C CA . PRO A 1 200 ? -4.585 40.523 37.968 1.00 56.41 200 PRO A CA 1
ATOM 1524 C C . PRO A 1 200 ? -4.845 39.456 39.038 1.00 56.41 200 PRO A C 1
ATOM 1526 O O . PRO A 1 200 ? -5.909 38.840 39.087 1.00 56.41 200 PRO A O 1
ATOM 1529 N N . ALA A 1 201 ? -3.870 39.301 39.935 1.00 47.56 201 ALA A N 1
ATOM 1530 C CA . ALA A 1 201 ? -3.883 38.377 41.060 1.00 47.56 201 ALA A CA 1
ATOM 1531 C C . ALA A 1 201 ? -5.090 38.583 41.996 1.00 47.56 201 ALA A C 1
ATOM 1533 O O . ALA A 1 201 ? -5.316 39.672 42.530 1.00 47.56 201 ALA A O 1
ATOM 1534 N N . ALA A 1 202 ? -5.830 37.501 42.247 1.00 53.12 202 ALA A N 1
ATOM 1535 C CA . ALA A 1 202 ? -6.815 37.435 43.318 1.00 53.12 202 ALA A CA 1
ATOM 1536 C C . ALA A 1 202 ? -6.109 37.436 44.687 1.00 53.12 202 ALA A C 1
ATOM 1538 O O . ALA A 1 202 ? -5.121 36.733 44.900 1.00 53.12 202 ALA A O 1
ATOM 1539 N N . LYS A 1 203 ? -6.627 38.248 45.614 1.00 58.88 203 LYS A N 1
ATOM 1540 C CA . LYS A 1 203 ? -6.123 38.394 46.987 1.00 58.88 203 LYS A CA 1
ATOM 1541 C C . LYS A 1 203 ? -6.210 37.061 47.756 1.00 58.88 203 LYS A C 1
ATOM 1543 O O . LYS A 1 203 ? -7.256 36.414 47.694 1.00 58.88 203 LYS A O 1
ATOM 1548 N N . PRO A 1 204 ? -5.179 36.674 48.529 1.00 48.12 204 PRO A N 1
ATOM 1549 C CA . PRO A 1 204 ? -5.237 35.485 49.372 1.00 48.12 204 PRO A CA 1
ATOM 1550 C C . PRO A 1 204 ? -6.177 35.694 50.569 1.00 48.12 204 PRO A C 1
ATOM 1552 O O . PRO A 1 204 ? -6.155 36.728 51.239 1.00 48.12 204 PRO A O 1
ATOM 1555 N N . LYS A 1 205 ? -7.012 34.683 50.823 1.00 53.25 205 LYS A N 1
ATOM 1556 C CA . LYS A 1 205 ? -7.886 34.557 51.995 1.00 53.25 205 LYS A CA 1
ATOM 1557 C C . LYS A 1 205 ? -7.029 34.234 53.241 1.00 53.25 205 LYS A C 1
ATOM 1559 O O . LYS A 1 205 ? -6.109 33.427 53.111 1.00 53.25 205 LYS A O 1
ATOM 1564 N N . PRO A 1 206 ? -7.291 34.829 54.422 1.00 56.03 206 PRO A N 1
ATOM 1565 C CA . PRO A 1 206 ? -6.519 34.571 55.641 1.00 56.03 206 PRO A CA 1
ATOM 1566 C C . PRO A 1 206 ? -6.578 33.109 56.100 1.00 56.03 206 PRO A C 1
ATOM 1568 O O . PRO A 1 206 ? -7.640 32.486 56.059 1.00 56.03 206 PRO A O 1
ATOM 1571 N N . ALA A 1 207 ? -5.423 32.600 56.531 1.00 48.59 207 ALA A N 1
ATOM 1572 C CA . ALA A 1 207 ? -5.215 31.256 57.051 1.00 48.59 207 ALA A CA 1
ATOM 1573 C C . ALA A 1 207 ? -5.844 31.073 58.442 1.00 48.59 207 ALA A C 1
ATOM 1575 O O . ALA A 1 207 ? -5.741 31.941 59.308 1.00 48.59 207 ALA A O 1
ATOM 1576 N N . GLU A 1 208 ? -6.468 29.917 58.633 1.00 62.53 208 GLU A N 1
ATOM 1577 C CA . GLU A 1 208 ? -7.003 29.426 59.901 1.00 62.53 208 GLU A CA 1
ATOM 1578 C C . GLU A 1 208 ? -5.883 28.688 60.675 1.00 62.53 208 GLU A C 1
ATOM 1580 O O . GLU A 1 208 ? -5.044 28.039 60.040 1.00 62.53 208 GLU A O 1
ATOM 1585 N N . PRO A 1 209 ? -5.792 28.815 62.013 1.00 52.97 209 PRO A N 1
ATOM 1586 C CA . PRO A 1 209 ? -4.657 28.306 62.782 1.00 52.97 209 PRO A CA 1
ATOM 1587 C C . PRO A 1 209 ? -4.721 26.786 63.024 1.00 52.97 209 PRO A C 1
ATOM 1589 O O . PRO A 1 209 ? -5.751 26.237 63.407 1.00 52.97 209 PRO A O 1
ATOM 1592 N N . LEU A 1 210 ? -3.573 26.128 62.832 1.00 59.53 210 LEU A N 1
ATOM 1593 C CA . LEU A 1 210 ? -3.307 24.720 63.153 1.00 59.53 210 LEU A CA 1
ATOM 1594 C C . LEU A 1 210 ? -3.272 24.481 64.673 1.00 59.53 210 LEU A C 1
ATOM 1596 O O . LEU A 1 210 ? -2.664 25.286 65.382 1.00 59.53 210 LEU A O 1
ATOM 1600 N N . PRO A 1 211 ? -3.773 23.336 65.170 1.00 47.28 211 PRO A N 1
ATOM 1601 C CA . PRO A 1 211 ? -3.341 22.799 66.446 1.00 47.28 211 PRO A CA 1
ATOM 1602 C C . PRO A 1 211 ? -2.091 21.909 66.308 1.00 47.28 211 PRO A C 1
ATOM 1604 O O . PRO A 1 211 ? -1.951 21.081 65.410 1.00 47.28 211 PRO A O 1
ATOM 1607 N N . GLU A 1 212 ? -1.199 22.181 67.250 1.00 44.75 212 GLU A N 1
ATOM 1608 C CA . GLU A 1 212 ? -0.037 21.490 67.807 1.00 44.75 212 GLU A CA 1
ATOM 1609 C C . GLU A 1 212 ? 0.282 20.029 67.412 1.00 44.75 212 GLU A C 1
ATOM 1611 O O . GLU A 1 212 ? -0.516 19.107 67.543 1.00 44.75 212 GLU A O 1
ATOM 1616 N N . SER A 1 213 ? 1.567 19.852 67.075 1.00 41.28 213 SER A N 1
ATOM 1617 C CA . SER A 1 213 ? 2.485 18.829 67.603 1.00 41.28 213 SER A CA 1
ATOM 1618 C C . SER A 1 213 ? 2.069 17.353 67.566 1.00 41.28 213 SER A C 1
ATOM 1620 O O . SER A 1 213 ? 1.513 16.833 68.529 1.00 41.28 213 SER A O 1
ATOM 1622 N N . ILE A 1 214 ? 2.559 16.617 66.558 1.00 41.62 214 ILE A N 1
ATOM 1623 C CA . ILE A 1 214 ? 2.907 15.195 66.718 1.00 41.62 214 ILE A CA 1
ATOM 1624 C C . ILE A 1 214 ? 4.312 14.958 66.154 1.00 41.62 214 ILE A C 1
ATOM 1626 O O . ILE A 1 214 ? 4.586 1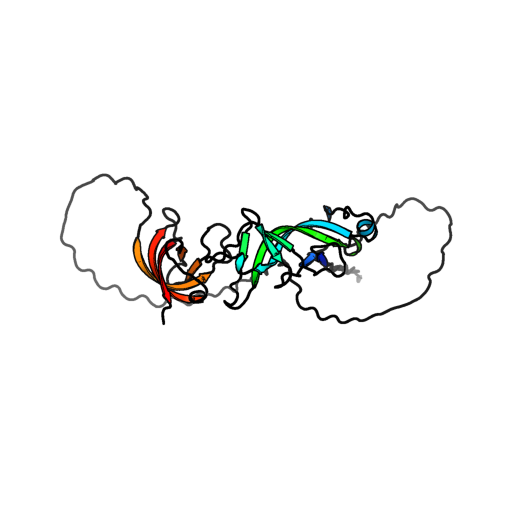5.139 64.969 1.00 41.62 214 ILE A O 1
ATOM 1630 N N . MET A 1 215 ? 5.207 14.591 67.065 1.00 37.44 215 MET A N 1
ATOM 1631 C CA . MET A 1 215 ? 6.580 14.151 66.841 1.00 37.44 215 MET A CA 1
ATOM 1632 C C . MET A 1 215 ? 6.601 12.621 66.647 1.00 37.44 215 MET A C 1
ATOM 1634 O O . MET A 1 215 ? 5.812 11.927 67.282 1.00 37.44 215 MET A O 1
ATOM 1638 N N . VAL A 1 216 ? 7.605 12.127 65.903 1.00 40.12 216 VAL A N 1
ATOM 1639 C CA . VAL A 1 216 ? 8.025 10.706 65.741 1.00 40.12 216 VAL A CA 1
ATOM 1640 C C . VAL A 1 216 ? 7.142 9.926 64.741 1.00 40.12 216 VAL A C 1
ATOM 1642 O O . VAL A 1 216 ? 5.930 9.927 64.845 1.00 40.12 216 VAL A O 1
ATOM 1645 N N . GLU A 1 217 ? 7.642 9.310 63.664 1.00 36.91 217 GLU A N 1
ATOM 1646 C CA . GLU A 1 217 ? 8.677 8.273 63.616 1.00 36.91 217 GLU A CA 1
ATOM 1647 C C . GLU A 1 217 ? 9.292 8.178 62.205 1.00 36.91 217 GLU A C 1
ATOM 1649 O O . GLU A 1 217 ? 8.594 8.130 61.192 1.00 36.91 217 GLU A O 1
ATOM 1654 N N . ARG A 1 218 ? 10.625 8.123 62.140 1.00 47.34 218 ARG A N 1
ATOM 1655 C CA . ARG A 1 218 ? 11.387 7.765 60.942 1.00 47.34 218 ARG A CA 1
ATOM 1656 C C . ARG A 1 218 ? 11.204 6.260 60.704 1.00 47.34 218 ARG A C 1
ATOM 1658 O O . ARG A 1 218 ? 11.866 5.470 61.368 1.00 47.34 218 ARG A O 1
ATOM 1665 N N . ARG A 1 219 ? 10.351 5.869 59.751 1.00 35.91 219 ARG A N 1
ATOM 1666 C CA . ARG A 1 219 ? 10.380 4.535 59.128 1.00 35.91 219 ARG A CA 1
ATOM 1667 C C . ARG A 1 219 ? 10.725 4.654 57.652 1.00 35.91 219 ARG A C 1
ATOM 1669 O O . ARG A 1 219 ? 9.990 5.238 56.866 1.00 35.91 219 ARG A O 1
ATOM 1676 N N . GLU A 1 220 ? 11.925 4.166 57.374 1.00 37.84 220 GLU A N 1
ATOM 1677 C CA . GLU A 1 220 ? 12.378 3.456 56.180 1.00 37.84 220 GLU A CA 1
ATOM 1678 C C . GLU A 1 220 ? 11.441 3.517 54.966 1.00 37.84 220 GLU A C 1
ATOM 1680 O O . GLU A 1 220 ? 10.355 2.940 54.938 1.00 37.84 220 GLU A O 1
ATOM 1685 N N . SER A 1 221 ? 11.925 4.205 53.934 1.00 34.88 221 SER A N 1
ATOM 1686 C CA . SER A 1 221 ? 11.375 4.208 52.586 1.00 34.88 221 SER A CA 1
ATOM 1687 C C . SER A 1 221 ? 11.183 2.770 52.087 1.00 34.88 221 SER A C 1
ATOM 1689 O O . SER A 1 221 ? 12.171 2.032 52.020 1.00 34.88 221 SER A O 1
ATOM 1691 N N . PRO A 1 222 ? 9.979 2.355 51.658 1.00 39.53 222 PRO A N 1
ATOM 1692 C CA . PRO A 1 222 ? 9.872 1.162 50.850 1.00 39.53 222 PRO A CA 1
ATOM 1693 C C . PRO A 1 222 ? 10.489 1.465 49.487 1.00 39.53 222 PRO A C 1
ATOM 1695 O O . PRO A 1 222 ? 10.151 2.445 48.819 1.00 39.53 222 PRO A O 1
ATOM 1698 N N . THR A 1 223 ? 11.426 0.608 49.103 1.00 38.88 223 THR A N 1
ATOM 1699 C CA . THR A 1 223 ? 11.958 0.446 47.757 1.00 38.88 223 THR A CA 1
ATOM 1700 C C . THR A 1 223 ? 10.839 0.611 46.732 1.00 38.88 223 THR A C 1
ATOM 1702 O 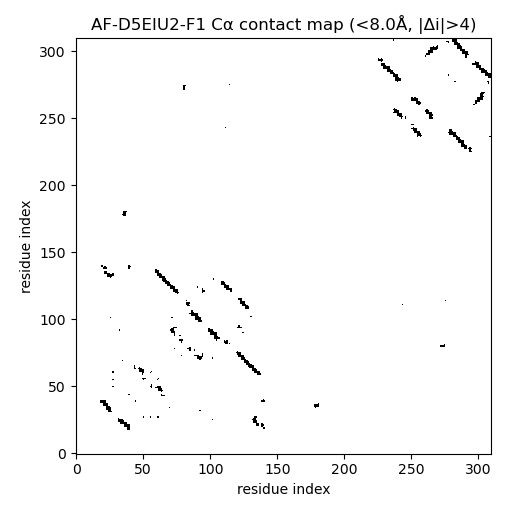O . THR A 1 223 ? 9.839 -0.107 46.766 1.00 38.88 223 THR A O 1
ATOM 1705 N N . SER A 1 224 ? 11.008 1.587 45.839 1.00 38.06 224 SER A N 1
ATOM 1706 C CA . SER A 1 224 ? 10.130 1.831 44.701 1.00 38.06 224 SER A CA 1
ATOM 1707 C C . SER A 1 224 ? 10.190 0.619 43.770 1.00 38.06 224 SER A C 1
ATOM 1709 O O . SER A 1 224 ? 11.017 0.539 42.866 1.00 38.06 224 SER A O 1
ATOM 1711 N N . ASN A 1 225 ? 9.326 -0.359 44.031 1.00 37.75 225 ASN A N 1
ATOM 1712 C CA . ASN A 1 225 ? 8.894 -1.305 43.021 1.00 37.75 225 ASN A CA 1
ATOM 1713 C C . ASN A 1 225 ? 8.081 -0.497 42.012 1.00 37.75 225 ASN A C 1
ATOM 1715 O O . ASN A 1 225 ? 6.927 -0.150 42.261 1.00 37.75 225 ASN A O 1
ATOM 1719 N N . SER A 1 226 ? 8.691 -0.176 40.877 1.00 43.16 226 SER A N 1
ATOM 1720 C CA . SER A 1 226 ? 8.029 0.352 39.689 1.00 43.16 226 SER A CA 1
ATOM 1721 C C . SER A 1 226 ? 7.152 -0.736 39.061 1.00 43.16 226 SER A C 1
ATOM 1723 O O . SER A 1 226 ? 7.405 -1.231 37.965 1.00 43.16 226 SER A O 1
ATOM 1725 N N . GLN A 1 227 ? 6.096 -1.129 39.777 1.00 44.69 227 GLN A N 1
ATOM 1726 C CA . GLN A 1 227 ? 4.965 -1.795 39.153 1.00 44.69 227 GLN A CA 1
ATOM 1727 C C . GLN A 1 227 ? 4.289 -0.782 38.215 1.00 44.69 227 GLN A C 1
ATOM 1729 O O . GLN A 1 227 ? 4.093 0.373 38.607 1.00 44.69 227 GLN A O 1
ATOM 1734 N N . PRO A 1 228 ? 3.948 -1.172 36.974 1.00 50.12 228 PRO A N 1
ATOM 1735 C CA . PRO A 1 228 ? 3.094 -0.363 36.115 1.00 50.12 228 PRO A CA 1
ATOM 1736 C C . PRO A 1 228 ? 1.842 0.043 36.899 1.00 50.12 228 PRO A C 1
ATOM 1738 O O . PRO A 1 228 ? 1.242 -0.810 37.555 1.00 50.12 228 PRO A O 1
ATOM 1741 N N . LEU A 1 229 ? 1.449 1.322 36.857 1.00 53.88 229 LEU A N 1
ATOM 1742 C CA . LEU A 1 229 ? 0.162 1.741 37.412 1.00 53.88 229 LEU A CA 1
ATOM 1743 C C . LEU A 1 229 ? -0.944 1.045 36.610 1.00 53.88 229 LEU A C 1
ATOM 1745 O O . LEU A 1 229 ? -1.354 1.519 35.551 1.00 53.88 229 LEU A O 1
ATOM 1749 N N . GLU A 1 230 ? -1.413 -0.100 37.101 1.00 56.22 230 GLU A N 1
ATOM 1750 C CA . GLU A 1 230 ? -2.623 -0.729 36.596 1.00 56.22 230 GLU A CA 1
ATOM 1751 C C . GLU A 1 230 ? -3.806 0.141 37.007 1.00 56.22 230 GLU A C 1
ATOM 1753 O O . GLU A 1 230 ? -4.285 0.103 38.138 1.00 56.22 230 GLU A O 1
ATOM 1758 N N . LEU A 1 231 ? -4.290 0.943 36.065 1.00 64.12 231 LEU A N 1
ATOM 1759 C CA . LEU A 1 231 ? -5.407 1.863 36.264 1.00 64.12 231 LEU A CA 1
ATOM 1760 C C . LEU A 1 231 ? -6.775 1.148 36.301 1.00 64.12 231 LEU A C 1
ATOM 1762 O O . LEU A 1 231 ? -7.820 1.800 36.304 1.00 64.12 231 LEU A O 1
ATOM 1766 N N . GLY A 1 232 ? -6.770 -0.186 36.377 1.00 75.00 232 GLY A N 1
ATOM 1767 C CA . GLY A 1 232 ? -7.958 -1.022 36.478 1.00 75.00 232 GLY A CA 1
ATOM 1768 C C . GLY A 1 232 ? -8.826 -1.017 35.219 1.00 75.00 232 GLY A C 1
ATOM 1769 O O . GLY A 1 232 ? -8.427 -0.568 34.141 1.00 75.00 232 GLY A O 1
ATOM 1770 N N . MET A 1 233 ? -10.030 -1.569 35.368 1.00 87.12 233 MET A N 1
ATOM 1771 C CA . MET A 1 233 ? -11.078 -1.526 34.351 1.00 87.12 233 MET A CA 1
ATOM 1772 C C . MET A 1 233 ? -11.658 -0.116 34.256 1.00 87.12 233 MET A C 1
ATOM 1774 O O . MET A 1 233 ? -12.097 0.438 35.262 1.00 87.12 233 MET A O 1
ATOM 1778 N N . GLN A 1 234 ? -11.694 0.444 33.049 1.00 89.50 234 GLN A N 1
ATOM 1779 C CA . GLN A 1 234 ? -12.234 1.776 32.793 1.00 89.50 234 GLN A CA 1
ATOM 1780 C C . GLN A 1 234 ? -13.155 1.787 31.576 1.00 89.50 234 GLN A C 1
ATOM 1782 O O . GLN A 1 234 ? -12.956 1.055 30.602 1.00 89.50 234 GLN A O 1
ATOM 1787 N N . THR A 1 235 ? -14.150 2.668 31.641 1.00 91.56 235 THR A N 1
ATOM 1788 C CA . THR A 1 235 ? -14.979 3.062 30.504 1.00 91.56 235 THR A CA 1
ATOM 1789 C C . THR A 1 235 ? -14.420 4.354 29.927 1.00 91.56 235 THR A C 1
ATOM 1791 O O . THR A 1 235 ? -14.376 5.376 30.607 1.00 91.56 235 THR A O 1
ATOM 1794 N N . LEU A 1 236 ? -13.991 4.308 28.670 1.00 91.44 236 LEU A N 1
ATOM 1795 C CA . LEU A 1 236 ? -13.385 5.426 27.957 1.00 91.44 236 LEU A CA 1
ATOM 1796 C C . LEU A 1 236 ? -14.234 5.762 26.735 1.00 91.44 236 LEU A C 1
ATOM 1798 O O . LEU A 1 236 ? -14.675 4.867 26.018 1.00 91.44 236 LEU A O 1
ATOM 1802 N N . SER A 1 237 ? -14.449 7.049 26.487 1.00 91.94 237 SER A N 1
ATOM 1803 C CA . SER A 1 237 ? -15.173 7.536 25.313 1.00 91.94 237 SER A CA 1
ATOM 1804 C C . SER A 1 237 ? -14.255 8.411 24.476 1.00 91.94 237 SER A C 1
ATOM 1806 O O . SER A 1 237 ? -13.539 9.246 25.018 1.00 91.94 237 SER A O 1
ATOM 1808 N N . GLY A 1 238 ? -14.287 8.255 23.158 1.00 92.94 238 GLY A N 1
ATOM 1809 C CA . GLY A 1 238 ? -13.455 9.041 22.252 1.00 92.94 238 GLY A CA 1
ATOM 1810 C C . GLY A 1 238 ? -13.687 8.668 20.796 1.00 92.94 238 GLY A C 1
ATOM 1811 O O . GLY A 1 238 ? -14.534 7.836 20.492 1.00 92.94 238 GLY A O 1
ATOM 1812 N N . HIS A 1 239 ? -12.931 9.271 19.886 1.00 93.31 239 HIS A N 1
ATOM 1813 C CA . HIS A 1 239 ? -12.946 8.877 18.480 1.00 93.31 239 HIS A CA 1
ATOM 1814 C C . HIS A 1 239 ? -11.926 7.772 18.236 1.00 93.31 239 HIS A C 1
ATOM 1816 O O . HIS A 1 239 ? -10.729 7.977 18.461 1.00 93.31 239 HIS A O 1
ATOM 1822 N N . LEU A 1 240 ? -12.385 6.619 17.751 1.00 92.56 240 LEU A N 1
ATOM 1823 C CA . LEU A 1 240 ? -11.482 5.542 17.363 1.00 92.56 240 LEU A CA 1
ATOM 1824 C C . LEU A 1 240 ? -10.865 5.879 16.010 1.00 92.56 240 LEU A C 1
ATOM 1826 O O . LEU A 1 240 ? -11.550 5.915 14.994 1.00 92.56 240 LEU A O 1
ATOM 1830 N N . LYS A 1 241 ? -9.562 6.119 15.988 1.00 89.88 241 LYS A N 1
ATOM 1831 C CA . LYS A 1 241 ? -8.796 6.373 14.772 1.00 89.88 241 LYS A CA 1
ATOM 1832 C C . LYS A 1 241 ? -7.825 5.241 14.517 1.00 89.88 241 LYS A C 1
ATOM 1834 O O . LYS A 1 241 ? -7.308 4.611 15.435 1.00 89.88 241 LYS A O 1
ATOM 1839 N N . ARG A 1 242 ? -7.521 5.019 13.245 1.00 84.88 242 ARG A N 1
ATOM 1840 C CA . ARG A 1 242 ? -6.426 4.136 12.861 1.00 84.88 242 ARG A CA 1
ATOM 1841 C C . ARG A 1 242 ? -5.110 4.908 12.895 1.00 84.88 242 ARG A C 1
ATOM 1843 O O . ARG A 1 242 ? -4.995 5.950 12.250 1.00 84.88 242 ARG A O 1
ATOM 1850 N N . ASN A 1 243 ? -4.112 4.395 13.606 1.00 80.38 243 ASN A N 1
ATOM 1851 C CA . ASN A 1 243 ? -2.774 4.972 13.591 1.00 80.38 243 ASN A CA 1
ATOM 1852 C C . ASN A 1 243 ? -1.992 4.449 12.374 1.00 80.38 243 ASN A C 1
ATOM 1854 O O . ASN A 1 243 ? -1.608 3.283 12.324 1.00 80.38 243 ASN A O 1
ATOM 1858 N N . ARG A 1 244 ? -1.757 5.326 11.388 1.00 66.69 244 ARG A N 1
ATOM 1859 C CA . ARG A 1 244 ? -0.977 5.026 10.170 1.00 66.69 244 ARG A CA 1
ATOM 1860 C C . ARG A 1 244 ? 0.529 5.278 10.324 1.00 66.69 244 ARG A C 1
ATOM 1862 O O . ARG A 1 244 ? 1.296 4.926 9.441 1.00 66.69 244 ARG A O 1
ATOM 1869 N N . GLN A 1 245 ? 0.949 5.912 11.417 1.00 56.78 245 GLN A N 1
ATOM 1870 C CA . GLN A 1 245 ? 2.318 6.396 11.625 1.00 56.78 245 GLN A CA 1
ATOM 1871 C C . GLN A 1 245 ? 3.099 5.588 12.666 1.00 56.78 245 GLN A C 1
ATOM 1873 O O . GLN A 1 245 ? 4.244 5.922 12.954 1.00 56.78 245 GLN A O 1
ATOM 1878 N N . SER A 1 246 ? 2.515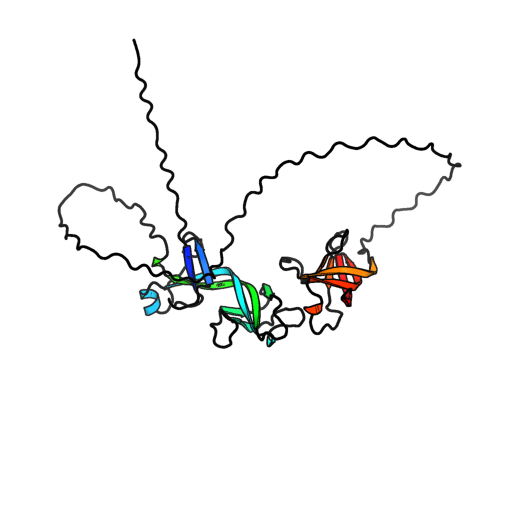 4.529 13.237 1.00 53.06 246 SER A N 1
ATOM 1879 C CA . SER A 1 246 ? 3.188 3.719 14.256 1.00 53.06 246 SER A CA 1
ATOM 1880 C C . SER A 1 246 ? 4.323 2.884 13.650 1.00 53.06 246 SER A C 1
ATOM 1882 O O . SER A 1 246 ? 4.147 1.730 13.267 1.00 53.06 246 SER A O 1
ATOM 1884 N N . THR A 1 247 ? 5.510 3.475 13.525 1.00 49.19 247 THR A N 1
ATOM 1885 C CA . THR A 1 247 ? 6.723 2.781 13.069 1.00 49.19 247 THR A CA 1
ATOM 1886 C C . THR A 1 247 ? 7.376 1.929 14.158 1.00 49.19 247 THR A C 1
ATOM 1888 O O . THR A 1 247 ? 8.253 1.125 13.830 1.00 49.19 247 THR A O 1
ATOM 1891 N N . GLU A 1 248 ? 6.959 2.100 15.418 1.00 54.41 248 GLU A N 1
ATOM 1892 C CA . GLU A 1 248 ? 7.574 1.481 16.602 1.00 54.41 248 GLU A CA 1
ATOM 1893 C C . GLU A 1 248 ? 6.621 0.602 17.427 1.00 54.41 248 GLU A C 1
ATOM 1895 O O . GLU A 1 248 ? 7.081 -0.379 18.003 1.00 54.41 248 GLU A O 1
ATOM 1900 N N . ASN A 1 249 ? 5.306 0.866 17.433 1.00 57.34 249 ASN A N 1
ATOM 1901 C CA . ASN A 1 249 ? 4.355 0.108 18.257 1.00 57.34 249 ASN A CA 1
ATOM 1902 C C . ASN A 1 249 ? 3.363 -0.692 17.402 1.00 57.34 249 ASN A C 1
ATOM 1904 O O . ASN A 1 249 ? 2.717 -0.144 16.511 1.00 57.34 249 ASN A O 1
ATOM 1908 N N . SER A 1 250 ? 3.173 -1.972 17.725 1.00 65.12 250 SER A N 1
ATOM 1909 C CA . SER A 1 250 ? 2.290 -2.923 17.021 1.00 65.12 250 SER A CA 1
ATOM 1910 C C . SER A 1 250 ? 0.791 -2.585 17.050 1.00 65.12 250 SER A C 1
ATOM 1912 O O . SER A 1 250 ? -0.014 -3.319 16.482 1.00 65.12 250 SER A O 1
ATOM 1914 N N . TYR A 1 251 ? 0.389 -1.504 17.720 1.00 77.69 251 TYR A N 1
ATOM 1915 C CA . TYR A 1 251 ? -1.010 -1.110 17.852 1.00 77.69 251 TYR A CA 1
ATOM 1916 C C . TYR A 1 251 ? -1.450 -0.256 16.661 1.00 77.69 251 TYR A C 1
ATOM 1918 O O . TYR A 1 251 ? -0.971 0.860 16.454 1.00 77.69 251 TYR A O 1
ATOM 1926 N N . SER A 1 252 ? -2.403 -0.777 15.892 1.00 80.75 252 SER A N 1
ATOM 1927 C CA . SER A 1 252 ? -2.957 -0.121 14.703 1.00 80.75 252 SER A CA 1
ATOM 1928 C C . SER A 1 252 ? -4.090 0.863 15.018 1.00 80.75 252 SER A C 1
ATOM 1930 O O . SER A 1 252 ? -4.485 1.638 14.145 1.00 80.75 252 SER A O 1
ATOM 1932 N N . LEU A 1 253 ? -4.606 0.871 16.251 1.00 88.75 253 LEU A N 1
ATOM 1933 C CA . LEU A 1 253 ? -5.750 1.679 16.674 1.00 88.75 253 LEU A CA 1
ATOM 1934 C C . LEU A 1 253 ? -5.378 2.645 17.801 1.00 88.75 253 LEU A C 1
ATOM 1936 O O . LEU A 1 253 ? -4.597 2.320 18.696 1.00 88.75 253 LEU A O 1
ATOM 1940 N N . GLN A 1 254 ? -5.978 3.830 17.762 1.00 91.56 254 GLN A N 1
ATOM 1941 C CA . GLN A 1 254 ? -5.855 4.877 18.768 1.00 91.56 254 GLN A CA 1
ATOM 1942 C C . GLN A 1 254 ? -7.227 5.432 19.133 1.00 91.56 254 GLN A C 1
ATOM 1944 O O . GLN A 1 254 ? -8.053 5.693 18.264 1.00 91.56 254 GLN A O 1
ATOM 1949 N N . LEU A 1 255 ? -7.453 5.662 20.420 1.00 91.69 255 LEU A N 1
ATOM 1950 C CA . LEU A 1 255 ? -8.605 6.383 20.929 1.00 91.69 255 LEU A CA 1
ATOM 1951 C C . LEU A 1 255 ? -8.196 7.834 21.181 1.00 91.69 255 LEU A C 1
ATOM 1953 O O . LEU A 1 255 ? -7.372 8.111 22.054 1.00 91.69 255 LEU A O 1
ATOM 1957 N N . LYS A 1 256 ? -8.783 8.754 20.413 1.00 91.19 256 LYS A N 1
ATOM 1958 C CA . LYS A 1 256 ? -8.633 10.193 20.628 1.00 91.19 256 LYS A CA 1
ATOM 1959 C C . LYS A 1 256 ? -9.721 10.684 21.568 1.00 91.19 256 LYS A C 1
ATOM 1961 O O . LYS A 1 256 ? -10.890 10.755 21.181 1.00 91.19 256 LYS A O 1
ATOM 1966 N N . THR A 1 257 ? -9.335 11.035 22.783 1.00 85.62 257 THR A N 1
ATOM 1967 C CA . THR A 1 257 ? -10.248 11.518 23.822 1.00 85.62 257 THR A CA 1
ATOM 1968 C C . THR A 1 257 ? -10.109 13.031 23.963 1.00 85.62 257 THR A C 1
ATOM 1970 O O . THR A 1 257 ? -9.003 13.565 23.959 1.00 85.62 257 THR A O 1
ATOM 1973 N N . LEU A 1 258 ? -11.223 13.750 24.106 1.00 73.62 258 LEU A N 1
ATOM 1974 C CA . LEU A 1 258 ? -11.191 15.191 24.358 1.00 73.62 258 LEU A CA 1
ATOM 1975 C C . LEU A 1 258 ? -10.585 15.451 25.749 1.00 73.62 258 LEU A C 1
ATOM 1977 O O . LEU A 1 258 ? -11.172 15.076 26.759 1.00 73.62 258 LEU A O 1
ATOM 1981 N N . GLY A 1 259 ? -9.402 16.070 25.794 1.00 66.50 259 GLY A N 1
ATOM 1982 C CA . GLY A 1 259 ? -8.739 16.474 27.042 1.00 66.50 259 GLY A CA 1
ATOM 1983 C C . GLY A 1 259 ? -7.821 15.433 27.696 1.00 66.50 259 GLY A C 1
ATOM 1984 O O . GLY A 1 259 ? -7.258 15.723 28.747 1.00 66.50 259 GLY A O 1
ATOM 1985 N N . TYR A 1 260 ? -7.620 14.261 27.084 1.00 66.44 260 TYR A N 1
ATOM 1986 C CA . TYR A 1 260 ? -6.636 13.263 27.530 1.00 66.44 260 TYR A CA 1
ATOM 1987 C C . TYR A 1 260 ? -5.627 12.960 26.417 1.00 66.44 260 TYR A C 1
ATOM 1989 O O . TYR A 1 260 ? -5.898 13.215 25.245 1.00 66.44 260 TYR A O 1
ATOM 1997 N N . GLN A 1 261 ? -4.457 12.423 26.780 1.00 72.94 261 GLN A N 1
ATOM 1998 C CA . GLN A 1 261 ? -3.485 11.949 25.793 1.00 72.94 261 GLN A CA 1
ATOM 1999 C C . GLN A 1 261 ? -4.077 10.807 24.949 1.00 72.94 261 GLN A C 1
ATOM 2001 O O . GLN A 1 261 ? -4.850 9.992 25.459 1.00 72.94 261 GLN A O 1
ATOM 2006 N N . ASP A 1 262 ? -3.699 10.756 23.667 1.00 82.31 262 ASP A N 1
ATOM 2007 C CA . ASP A 1 262 ? -4.074 9.677 22.750 1.00 82.31 262 ASP A CA 1
ATOM 2008 C C . ASP A 1 262 ? -3.639 8.324 23.346 1.00 82.31 262 ASP A C 1
ATOM 2010 O O . ASP A 1 262 ? -2.474 8.131 23.696 1.00 82.31 262 ASP A O 1
ATOM 2014 N N . ALA A 1 263 ? -4.571 7.377 23.457 1.00 88.62 263 ALA A N 1
ATOM 2015 C CA . ALA A 1 263 ? -4.291 6.036 23.967 1.00 88.62 263 ALA A CA 1
ATOM 2016 C C . ALA A 1 263 ? -4.342 5.013 22.831 1.00 88.62 263 ALA A C 1
ATOM 2018 O O . ALA A 1 263 ? -5.217 5.076 21.968 1.00 88.62 263 ALA A O 1
ATOM 2019 N N . PHE A 1 264 ? -3.426 4.050 22.823 1.00 91.50 264 PHE A N 1
ATOM 2020 C CA . PHE A 1 264 ? -3.493 2.917 21.904 1.00 91.50 264 PHE A CA 1
ATOM 2021 C C . PHE A 1 264 ? -4.604 1.958 22.326 1.00 91.50 264 PHE A C 1
ATOM 2023 O O . PHE A 1 264 ? -4.874 1.801 23.514 1.00 91.50 264 PHE A O 1
ATOM 2030 N N . VAL A 1 265 ? -5.248 1.306 21.361 1.00 91.44 265 VAL A N 1
ATOM 2031 C CA . VAL A 1 265 ? -6.321 0.341 21.625 1.00 91.44 265 VAL A CA 1
ATOM 2032 C C . VAL A 1 265 ? -5.891 -1.033 21.135 1.00 91.44 265 VAL A C 1
ATOM 2034 O O . VAL A 1 265 ? -5.620 -1.222 19.950 1.00 91.44 265 VAL A O 1
ATOM 2037 N N . ASP A 1 266 ? -5.861 -1.991 22.052 1.00 90.56 266 ASP A N 1
ATOM 2038 C CA . ASP A 1 266 ? -5.711 -3.409 21.764 1.00 90.56 266 ASP A CA 1
ATOM 2039 C C . ASP A 1 266 ? -7.087 -4.076 21.810 1.00 90.56 266 ASP A C 1
ATOM 2041 O O . ASP A 1 266 ? -7.739 -4.132 22.851 1.00 90.56 266 ASP A O 1
ATOM 2045 N N . ILE A 1 267 ? -7.533 -4.572 20.663 1.00 91.12 267 ILE A N 1
ATOM 2046 C CA . ILE A 1 267 ? -8.819 -5.257 20.493 1.00 91.12 267 ILE A CA 1
ATOM 2047 C C . ILE A 1 267 ? -8.663 -6.777 20.371 1.00 91.12 267 ILE A C 1
ATOM 2049 O O . ILE A 1 267 ? -9.633 -7.462 20.062 1.00 91.12 267 ILE A O 1
ATOM 2053 N N . SER A 1 268 ? -7.463 -7.324 20.581 1.00 83.69 268 SER A N 1
ATOM 2054 C CA . SER A 1 268 ? -7.200 -8.764 20.440 1.00 83.69 268 SER A CA 1
ATOM 2055 C C . SER A 1 268 ? -8.098 -9.631 21.334 1.00 83.69 268 SER A C 1
ATOM 2057 O O . SER A 1 268 ? -8.390 -10.775 20.992 1.00 83.69 268 SER A O 1
ATOM 2059 N N . GLY A 1 269 ? -8.576 -9.075 22.453 1.00 84.06 269 GLY A N 1
ATOM 2060 C CA . GLY A 1 269 ? -9.487 -9.731 23.393 1.00 84.06 269 GLY A CA 1
ATOM 2061 C C . GLY A 1 269 ? -10.974 -9.685 23.023 1.00 84.06 269 GLY A C 1
ATOM 2062 O O . GLY A 1 269 ? -11.776 -10.281 23.740 1.00 84.06 269 GLY A O 1
ATOM 2063 N N . ILE A 1 270 ? -11.368 -8.997 21.945 1.00 88.81 270 ILE A N 1
ATOM 2064 C CA . ILE A 1 270 ? -12.772 -8.886 21.526 1.00 88.81 270 ILE A CA 1
ATOM 2065 C C . ILE A 1 270 ? -12.998 -9.422 20.123 1.00 88.81 270 ILE A C 1
ATOM 2067 O O . ILE A 1 270 ? -12.265 -9.135 19.181 1.00 88.81 270 ILE A O 1
ATOM 2071 N N . PHE A 1 271 ? -14.087 -10.173 19.967 1.00 81.94 271 PHE A N 1
ATOM 2072 C CA . PHE A 1 271 ? -14.531 -10.604 18.654 1.00 81.94 271 PHE A CA 1
ATOM 2073 C C . PHE A 1 271 ? -15.317 -9.478 17.981 1.00 81.94 271 PHE A C 1
ATOM 2075 O O . PHE A 1 271 ? -16.490 -9.256 18.274 1.00 81.94 271 PHE A O 1
ATOM 2082 N N . ILE A 1 272 ? -14.663 -8.778 17.060 1.00 81.31 272 ILE A N 1
ATOM 2083 C CA . ILE A 1 272 ? -15.299 -7.832 16.145 1.00 81.31 272 ILE A CA 1
ATOM 2084 C C . ILE A 1 272 ? -15.153 -8.398 14.736 1.00 81.31 272 ILE A C 1
ATOM 2086 O O . ILE A 1 272 ? -14.046 -8.700 14.296 1.00 81.31 272 ILE A O 1
ATOM 2090 N N . SER A 1 273 ? -16.271 -8.586 14.032 1.00 70.06 273 SER A N 1
ATOM 2091 C CA . SER A 1 273 ? -16.266 -9.062 12.644 1.00 70.06 273 SER A CA 1
ATOM 2092 C C . SER A 1 273 ? -15.706 -8.020 11.682 1.00 70.06 273 SER A C 1
ATOM 2094 O O . SER A 1 273 ? -14.972 -8.389 10.771 1.00 70.06 273 SER A O 1
ATOM 2096 N N . ASP A 1 274 ? -16.025 -6.747 11.920 1.00 75.06 274 ASP A N 1
ATOM 2097 C CA . ASP A 1 274 ? -15.571 -5.609 11.133 1.00 75.06 274 ASP A CA 1
ATOM 2098 C C . ASP A 1 274 ? -15.373 -4.371 12.021 1.00 75.06 274 ASP A C 1
ATOM 2100 O O . ASP A 1 274 ? -16.262 -3.988 12.783 1.00 75.06 274 ASP A O 1
ATOM 2104 N N . LEU A 1 275 ? -14.200 -3.744 11.927 1.00 85.25 275 LEU A N 1
ATOM 2105 C CA . LEU A 1 275 ? -13.862 -2.512 12.640 1.00 85.25 275 LEU A CA 1
ATOM 2106 C C . LEU A 1 275 ? -14.342 -1.243 11.933 1.00 85.25 275 LEU A C 1
ATOM 2108 O O . LEU A 1 275 ? -14.457 -0.202 12.582 1.00 85.25 275 LEU A O 1
ATOM 2112 N N . ARG A 1 276 ? -14.620 -1.297 10.626 1.00 82.25 276 ARG A N 1
ATOM 2113 C CA . ARG A 1 276 ? -15.044 -0.132 9.831 1.00 82.25 276 ARG A CA 1
ATOM 2114 C C . ARG A 1 276 ? -16.230 0.622 10.434 1.00 82.25 276 ARG A C 1
ATOM 2116 O O . ARG A 1 276 ? -16.168 1.850 10.445 1.00 82.25 276 ARG A O 1
ATOM 2123 N N . PRO A 1 277 ? -17.259 -0.032 11.011 1.00 86.62 277 PRO A N 1
ATOM 2124 C CA . PRO A 1 277 ? -18.367 0.676 11.641 1.00 86.62 277 PRO A CA 1
ATOM 2125 C C . PRO A 1 277 ? -17.954 1.583 12.802 1.00 86.62 277 PRO A C 1
ATOM 2127 O O . PRO A 1 277 ? -18.734 2.469 13.147 1.00 86.62 277 PRO A O 1
ATOM 2130 N N . PHE A 1 278 ? -16.772 1.372 13.385 1.00 90.31 278 PHE A N 1
ATOM 2131 C CA . PHE A 1 278 ? -16.249 2.090 14.546 1.00 90.31 278 PHE A CA 1
ATOM 2132 C C . PHE A 1 278 ? -15.156 3.107 14.184 1.00 90.31 278 PHE A C 1
ATOM 2134 O O . PHE A 1 278 ? -14.930 4.042 14.950 1.00 90.31 278 PHE A O 1
ATOM 2141 N N . LEU A 1 279 ? -14.475 2.936 13.044 1.00 89.69 279 LEU A N 1
ATOM 2142 C CA . LEU A 1 279 ? -13.396 3.826 12.613 1.00 89.69 279 LEU A CA 1
ATOM 2143 C C . LEU A 1 279 ? -13.915 5.232 12.302 1.00 89.69 279 LEU A C 1
ATOM 2145 O O . LEU A 1 279 ? -14.956 5.404 11.675 1.00 89.69 279 LEU A O 1
ATOM 2149 N N . ASP A 1 280 ? -13.166 6.229 12.765 1.00 88.69 280 ASP A N 1
ATOM 2150 C CA . ASP A 1 280 ? -13.452 7.662 12.665 1.00 88.69 280 ASP A CA 1
ATOM 2151 C C . ASP A 1 280 ? -14.783 8.094 13.311 1.00 88.69 280 ASP A C 1
ATOM 2153 O O . ASP A 1 280 ? -15.207 9.244 13.179 1.00 88.69 280 ASP A O 1
ATOM 2157 N N . LYS A 1 281 ? -15.404 7.211 14.104 1.00 90.19 281 LYS A N 1
ATOM 2158 C CA . LYS A 1 281 ? -16.640 7.475 14.847 1.00 90.19 281 LYS A CA 1
ATOM 2159 C C . LYS A 1 281 ? -16.384 7.635 16.344 1.00 90.19 281 LYS A C 1
ATOM 2161 O O . LYS A 1 281 ? -15.381 7.127 16.857 1.00 90.19 281 LYS A O 1
ATOM 2166 N N . PRO A 1 282 ? -17.278 8.337 17.061 1.00 92.88 282 PRO A N 1
ATOM 2167 C CA . PRO A 1 282 ? -17.265 8.317 18.511 1.00 92.88 282 PRO A CA 1
ATOM 2168 C C . PRO A 1 282 ? -17.637 6.910 19.000 1.00 92.88 282 PRO A C 1
ATOM 2170 O O . PRO A 1 282 ? -18.615 6.300 18.563 1.00 92.88 282 PRO A O 1
ATOM 2173 N N . VAL A 1 283 ? -16.829 6.374 19.904 1.00 95.50 283 VAL A N 1
ATOM 2174 C CA . VAL A 1 283 ? -16.992 5.044 20.484 1.00 95.50 283 VAL A CA 1
ATOM 2175 C C . VAL A 1 283 ? -16.861 5.099 21.996 1.00 95.50 283 VAL A C 1
ATOM 2177 O O . VAL A 1 283 ? -16.208 5.982 22.551 1.00 95.50 283 VAL A O 1
ATOM 2180 N N . ILE A 1 284 ? -17.445 4.099 22.645 1.00 94.12 284 ILE A N 1
ATOM 2181 C CA . ILE A 1 284 ? -17.242 3.782 24.052 1.00 94.12 284 ILE A CA 1
ATOM 2182 C C . ILE A 1 284 ? -16.497 2.448 24.119 1.00 94.12 284 ILE A C 1
ATOM 2184 O O . ILE A 1 284 ? -16.952 1.439 23.570 1.00 94.12 284 ILE A O 1
ATOM 2188 N N . ILE A 1 285 ? -15.352 2.449 24.795 1.00 94.06 285 ILE A N 1
ATOM 2189 C CA . ILE A 1 285 ? -14.510 1.280 25.040 1.00 94.06 285 ILE A CA 1
ATOM 2190 C C . ILE A 1 285 ? -14.558 0.961 26.528 1.00 94.06 285 ILE A C 1
ATOM 2192 O O . ILE A 1 285 ? -14.238 1.813 27.352 1.00 94.06 285 ILE A O 1
ATOM 2196 N N . ASN A 1 286 ? -14.907 -0.277 26.872 1.00 93.38 286 ASN A N 1
ATOM 2197 C CA . ASN A 1 286 ? -14.637 -0.802 28.211 1.00 93.38 286 ASN A CA 1
ATOM 2198 C C . ASN A 1 286 ? -13.415 -1.698 28.122 1.00 93.38 286 ASN A C 1
ATOM 2200 O O . ASN A 1 286 ? -13.391 -2.610 27.294 1.00 93.38 286 ASN A O 1
ATOM 2204 N N . GLY A 1 287 ? -12.414 -1.450 28.954 1.00 93.69 287 GLY A N 1
ATOM 2205 C CA . GLY A 1 287 ? -11.171 -2.203 28.907 1.00 93.69 287 GLY A CA 1
ATOM 2206 C C . GLY A 1 287 ? -10.259 -1.915 30.084 1.00 93.69 287 GLY A C 1
ATOM 2207 O O . GLY A 1 287 ? -10.534 -1.045 30.909 1.00 93.69 287 GLY A O 1
ATOM 2208 N N . LYS A 1 288 ? -9.161 -2.661 30.149 1.00 93.31 288 LYS A N 1
ATOM 2209 C CA . LYS A 1 288 ? -8.104 -2.440 31.134 1.00 93.31 288 LYS A CA 1
ATOM 2210 C C . LYS A 1 288 ? -7.091 -1.453 30.565 1.00 93.31 288 LYS A C 1
ATOM 2212 O O . LYS A 1 288 ? -6.630 -1.641 29.439 1.00 93.31 288 LYS A O 1
ATOM 2217 N N . VAL A 1 289 ? -6.761 -0.415 31.329 1.00 90.62 289 VAL A N 1
ATOM 2218 C CA . VAL A 1 289 ? -5.766 0.591 30.930 1.00 90.62 289 VAL A CA 1
ATOM 2219 C C . VAL A 1 289 ? -4.421 0.242 31.553 1.00 90.62 289 VAL A C 1
ATOM 2221 O O . VAL A 1 289 ? -4.303 0.142 32.775 1.00 90.62 289 VAL A O 1
ATOM 2224 N N . GLU A 1 290 ? -3.410 0.075 30.709 1.00 89.38 290 GLU A N 1
ATOM 2225 C CA . GLU A 1 290 ? -2.041 -0.254 31.105 1.00 89.38 290 GLU A CA 1
ATOM 2226 C C . GLU A 1 290 ? -1.068 0.763 30.491 1.00 89.38 290 GLU A C 1
ATOM 2228 O O . GLU A 1 290 ? -1.263 1.228 29.366 1.00 89.38 290 GLU A O 1
ATOM 2233 N N . SER A 1 291 ? -0.009 1.124 31.217 1.00 84.44 291 SER A N 1
ATOM 2234 C CA . SER A 1 291 ? 1.116 1.858 30.625 1.00 84.44 291 SER A CA 1
ATOM 2235 C C . SER A 1 291 ? 1.959 0.908 29.780 1.00 84.44 291 SER A C 1
ATOM 2237 O O . SER A 1 291 ? 2.244 -0.208 30.211 1.00 84.44 291 SER A O 1
ATOM 2239 N N . LEU A 1 292 ? 2.396 1.355 28.599 1.00 79.62 292 LEU A N 1
ATOM 2240 C CA . LEU A 1 292 ? 3.213 0.535 27.696 1.00 79.62 292 LEU A CA 1
ATOM 2241 C C . LEU A 1 292 ? 4.562 0.147 28.326 1.00 79.62 292 LEU A C 1
ATOM 2243 O O . LEU A 1 292 ? 5.034 -0.972 28.147 1.00 79.62 292 LEU A O 1
ATOM 2247 N N . SER A 1 293 ? 5.140 1.067 29.099 1.00 76.75 293 SER A N 1
ATOM 2248 C CA . SER A 1 293 ? 6.351 0.865 29.895 1.00 76.75 293 SER A CA 1
ATOM 2249 C C . SER A 1 293 ? 6.190 1.553 31.255 1.00 76.75 293 SER A C 1
ATOM 2251 O O . SER A 1 293 ? 5.487 2.568 31.332 1.00 76.75 293 SER A O 1
ATOM 2253 N N . PRO A 1 294 ? 6.838 1.064 32.329 1.00 72.81 294 PRO A N 1
ATOM 2254 C CA . PRO A 1 294 ? 6.820 1.735 33.627 1.00 72.81 294 PRO A CA 1
ATOM 2255 C C . PRO A 1 294 ? 7.282 3.195 33.498 1.00 72.81 294 PRO A C 1
ATOM 2257 O O . PRO A 1 294 ? 8.362 3.459 32.975 1.00 72.81 294 PRO A O 1
ATOM 2260 N N . GLY A 1 295 ? 6.451 4.142 33.940 1.00 72.50 295 GLY A N 1
ATOM 2261 C CA . GLY A 1 295 ? 6.736 5.582 33.856 1.00 72.50 295 GLY A CA 1
ATOM 2262 C C . GLY A 1 295 ? 6.490 6.228 32.487 1.00 72.50 295 GLY A C 1
ATOM 2263 O O . GLY A 1 295 ? 6.751 7.416 32.335 1.00 72.50 295 GLY A O 1
ATOM 2264 N N . SER A 1 296 ? 5.989 5.484 31.495 1.00 74.94 296 SER A N 1
ATOM 2265 C CA . SER A 1 296 ? 5.565 6.063 30.220 1.00 74.94 296 SER A CA 1
ATOM 2266 C C . SER A 1 296 ? 4.155 6.642 30.317 1.00 74.94 296 SER A C 1
ATOM 2268 O O . SER A 1 296 ? 3.238 5.992 30.830 1.00 74.94 296 SER A O 1
ATOM 2270 N N . ASP A 1 297 ? 3.973 7.828 29.737 1.00 76.38 297 ASP A N 1
ATOM 2271 C CA . ASP A 1 297 ? 2.655 8.431 29.518 1.00 76.38 297 ASP A CA 1
ATOM 2272 C C . ASP A 1 297 ? 1.855 7.718 28.414 1.00 76.38 297 ASP A C 1
ATOM 2274 O O . ASP A 1 297 ? 0.650 7.929 28.275 1.00 76.38 297 ASP A O 1
ATOM 2278 N N . ILE A 1 298 ? 2.505 6.832 27.649 1.00 74.69 298 ILE A N 1
ATOM 2279 C CA . ILE A 1 298 ? 1.860 6.046 26.602 1.00 74.69 298 ILE A CA 1
ATOM 2280 C C . ILE A 1 298 ? 0.989 4.968 27.244 1.00 74.69 298 ILE A C 1
ATOM 2282 O O . ILE A 1 298 ? 1.479 4.064 27.927 1.00 74.69 298 ILE A O 1
ATOM 2286 N N . ARG A 1 299 ? -0.314 5.036 26.964 1.00 87.00 299 ARG A N 1
ATOM 2287 C CA . ARG A 1 299 ? -1.317 4.101 27.483 1.00 87.00 299 ARG A CA 1
ATOM 2288 C C . ARG A 1 299 ? -1.818 3.165 26.393 1.00 87.00 299 ARG A C 1
ATOM 2290 O O . ARG A 1 299 ? -2.039 3.587 25.259 1.00 87.00 299 ARG A O 1
ATOM 2297 N N . VAL A 1 300 ? -2.038 1.911 26.768 1.00 90.62 300 VAL A N 1
ATOM 2298 C CA . VAL A 1 300 ? -2.702 0.882 25.969 1.00 90.62 300 VAL A CA 1
ATOM 2299 C C . VAL A 1 300 ? -3.994 0.485 26.675 1.00 90.62 300 VAL A C 1
ATOM 2301 O O . VAL A 1 300 ? -4.008 0.207 27.872 1.00 90.62 300 VAL A O 1
ATOM 2304 N N . ILE A 1 301 ? -5.088 0.457 25.925 1.00 92.50 301 ILE A N 1
ATOM 2305 C CA . ILE A 1 301 ? -6.401 0.015 26.381 1.00 92.50 301 ILE A CA 1
ATOM 2306 C C . ILE A 1 301 ? -6.614 -1.392 25.836 1.00 92.50 301 ILE A C 1
ATOM 2308 O O . ILE A 1 301 ? -6.875 -1.549 24.644 1.00 92.50 301 ILE A O 1
ATOM 2312 N N . ARG A 1 302 ? -6.542 -2.412 26.694 1.00 92.69 302 ARG A N 1
ATOM 2313 C CA . ARG A 1 302 ? -6.983 -3.767 26.341 1.00 92.69 302 ARG A CA 1
ATOM 2314 C C . ARG A 1 302 ? -8.501 -3.811 26.388 1.00 92.69 302 ARG A C 1
ATOM 2316 O O . ARG A 1 302 ? -9.098 -3.933 27.462 1.00 92.69 302 ARG A O 1
ATOM 2323 N N . ALA A 1 303 ? -9.123 -3.630 25.232 1.00 93.56 303 ALA A N 1
ATOM 2324 C CA . ALA A 1 303 ? -10.563 -3.561 25.094 1.00 93.56 303 ALA A CA 1
ATOM 2325 C C . ALA A 1 303 ? -11.201 -4.923 25.407 1.00 93.56 303 ALA A C 1
ATOM 2327 O O . ALA A 1 303 ? -10.770 -5.960 24.914 1.00 93.56 303 ALA A O 1
ATOM 2328 N N . GLN A 1 304 ? -12.256 -4.893 26.217 1.00 93.44 304 GLN A N 1
ATOM 2329 C CA . GLN A 1 304 ? -13.163 -6.013 26.492 1.00 93.44 304 GLN A CA 1
ATOM 2330 C C . GLN A 1 304 ? -14.536 -5.809 25.847 1.00 93.44 304 GLN A C 1
ATOM 2332 O O . GLN A 1 304 ? -15.274 -6.763 25.618 1.00 93.44 304 GLN A O 1
ATOM 2337 N N . SER A 1 305 ? -14.897 -4.564 25.531 1.00 93.00 305 SER A N 1
ATOM 2338 C CA . SER A 1 305 ? -16.049 -4.267 24.683 1.00 93.00 305 SER A CA 1
ATOM 2339 C C . SER A 1 305 ? -15.846 -2.951 23.945 1.00 93.00 305 SER A C 1
ATOM 2341 O O . SER A 1 305 ? -15.244 -2.026 24.495 1.00 93.00 305 SER A O 1
ATOM 2343 N N . LEU A 1 306 ? -16.401 -2.863 22.739 1.00 93.62 306 LEU A N 1
ATOM 2344 C CA . LEU A 1 306 ? -16.415 -1.673 21.896 1.00 93.62 306 LEU A CA 1
ATOM 2345 C C . LEU A 1 306 ? -17.846 -1.440 21.410 1.00 93.62 306 LEU A C 1
ATOM 2347 O O . LEU A 1 306 ? -18.486 -2.363 20.906 1.00 93.62 306 LEU A O 1
ATOM 2351 N N . LYS A 1 307 ? -18.353 -0.218 21.566 1.00 93.56 307 LYS A N 1
ATOM 2352 C CA . LYS A 1 307 ? -19.677 0.188 21.078 1.00 93.56 307 LYS A CA 1
ATOM 2353 C C . LYS A 1 307 ? -19.587 1.562 20.430 1.00 93.56 307 LYS A C 1
ATOM 2355 O O . LYS A 1 307 ? -18.796 2.393 20.867 1.00 93.56 307 LYS A O 1
ATOM 2360 N N . THR A 1 308 ? -20.399 1.820 19.413 1.00 91.06 308 THR A N 1
ATOM 2361 C CA . THR A 1 308 ? -20.578 3.179 18.889 1.00 91.06 308 THR A CA 1
ATOM 2362 C C . THR A 1 308 ? -21.306 4.028 19.925 1.00 91.06 308 THR A C 1
ATOM 2364 O O . THR A 1 308 ? -22.284 3.564 20.515 1.00 91.06 308 THR A O 1
ATOM 2367 N N . ASN A 1 309 ? -20.825 5.247 20.154 1.00 84.44 309 ASN A N 1
ATOM 2368 C CA . ASN A 1 309 ? -21.562 6.233 20.932 1.00 84.44 309 ASN A CA 1
ATOM 2369 C C . ASN A 1 309 ? -22.598 6.870 19.988 1.00 84.44 309 ASN A C 1
ATOM 2371 O O . ASN A 1 309 ? -22.172 7.374 18.944 1.00 84.44 309 ASN A O 1
ATOM 2375 N N . PRO A 1 310 ? -23.908 6.745 20.261 1.00 73.62 310 PRO A N 1
ATOM 2376 C CA . PRO A 1 310 ? -24.946 7.323 19.410 1.00 73.62 310 PRO A CA 1
ATOM 2377 C C . PRO A 1 310 ? -24.853 8.849 19.300 1.00 73.62 310 PRO A C 1
ATOM 2379 O O . PRO A 1 310 ? -24.332 9.494 20.240 1.00 73.62 310 PRO A O 1
#

Sequence (310 aa):
MNLPYRIFALLSLAATLSAQDVMLRFHPDAAATIVGRVDANHPAFSRGQAVRDPELAAAGWFWTELKASFSGYVSTEGLAKDFSVATGTLIRSKASNQASVLTVVEKNDRIFANASDESAQWSQVEFTKAVPVYYLHSELPSTTALDTPRTALGGNHAEPAPQPIAAPYKRRINNDNSFTINRSGPVQVYETVTPPPPAPAAKPKPAEPLPESIMVERRESPTSNSQPLELGMQTLSGHLKRNRQSTENSYSLQLKTLGYQDAFVDISGIFISDLRPFLDKPVIINGKVESLSPGSDIRVIRAQSLKTNP

Solvent-accessible surface area (backbone atoms only — not comparable to full-atom values): 19968 Å² total; per-residue (Å²): 142,78,86,85,85,84,82,82,79,80,80,79,80,78,78,78,79,74,82,49,66,27,63,29,17,77,46,89,49,93,84,47,66,72,75,39,51,44,56,49,83,43,79,52,61,84,68,40,40,66,41,90,51,66,70,50,29,73,69,35,26,26,33,28,69,47,72,48,77,46,75,31,19,30,50,46,87,43,42,46,65,88,47,46,69,44,68,70,33,59,30,13,72,40,85,47,94,84,37,60,72,70,48,64,39,50,89,88,61,54,64,48,55,48,91,50,60,93,88,42,70,38,24,48,28,39,36,54,48,73,42,69,33,16,37,56,57,84,54,38,79,80,79,76,68,87,79,69,80,90,67,78,93,81,82,88,84,84,87,82,84,86,85,84,89,86,85,84,85,90,76,89,75,91,72,94,75,78,57,78,68,84,69,81,77,83,85,78,79,80,76,84,76,77,77,81,81,83,78,84,82,79,81,84,77,85,84,80,86,82,84,80,89,86,82,88,80,94,73,82,82,75,79,84,74,77,65,57,70,70,68,44,79,44,81,47,63,26,33,30,36,73,47,88,78,56,86,83,49,95,52,51,29,28,35,46,30,93,93,52,79,67,26,33,40,40,52,88,74,40,96,61,83,63,54,70,89,43,53,78,28,50,27,38,36,35,24,39,39,36,43,78,43,70,91,44,88,51,35,34,30,45,27,67,43,77,44,73,53,131

Radius of gyration: 32.43 Å; Cα contacts (8 Å, |Δi|>4): 460; chains: 1; bounding box: 72×80×111 Å

Foldseek 3Di:
DDDDDDDDPPPPPPPDPDFQWFFKFLDLDPPGDGFATDGLPPPQNVVWDQDPDPVSSVVQKIKGWDFDKTKFKWFPVQADQLRDGDFQTFTFRDLDPPGDTNDTHHPPWDKDWDDDDPPRRMTMIITTDTHMIMTGNVSHDPPPPPPDPPDDDDDDDDDDDDDDDDDDDDDDDDDPPHDDPDDDDDDPPDDDDDDDDDDDDDDDDDDDDDDDDDDDDDDDDDDPPLDWPFPFKDKAKAQKEADPPCPDDPARIWGHHVPADIEGEDAVQDDDNHCVVRHRAIKIFTFTWTAPDRPDSHIYGDGPDIDGDD

Mean predicted aligned error: 18.99 Å

Organism: Coraliomargarita akajimensis (strain DSM 45221 / IAM 15411 / JCM 23193 / KCTC 12865 / 04OKA010-24) (NCBI:txid583355)

pLDDT: mean 71.2, std 22.62, range [25.75, 97.44]